Protein AF-A0A832EJ41-F1 (afdb_monomer)

Sequence (231 aa):
MSILDQIVAEKRREAERLRGQAAKIKEFCADRQDCRDFAAALRQAPGVALIAEVKKASPSAGVIRPDFAPVSIAKEYRAAGAAALSVLTDEKFFQGRIEYLQQIRAVVKLPVLRKDFVVDELQVYESVARGADAVLLIAAILDDAQLRDYLALATQLRVAALVEVHDEIELTRAVQVGAEIIGINNRNLRTFEVDLGTTERLAARLSADKLIVAESGLQTRADVERVRRAG

Mean predicted aligned error: 2.71 Å

Nearest PDB structures (foldseek):
  3tsm-assembly1_B  TM=9.106E-01  e=6.201E-25  Brucella abortus 2308
  3t55-assembly1_A  TM=9.686E-01  e=5.415E-21  Mycobacterium tuberculosis
  1jcm-assembly1_P  TM=9.409E-01  e=8.197E-22  Escherichia coli
  6bma-assembly1_B  TM=8.289E-01  e=3.670E-23  Campylobacter jejuni subsp. jejuni NCTC 11168 = ATCC 700819
  7ety-assembly1_B  TM=9.434E-01  e=2.638E-20  Corynebacterium glutamicum ATCC 13032

Solvent-accessible surface area (backbone atoms only — not comparable to full-atom values): 12587 Å² total; per-residue (Å²): 132,55,70,58,55,55,50,54,56,49,40,54,55,53,52,59,65,43,58,88,43,43,68,62,33,48,49,47,29,70,71,58,82,81,65,37,66,39,65,56,36,40,73,69,30,86,75,81,51,40,68,44,70,52,66,34,30,32,86,89,68,43,73,74,38,88,89,70,54,64,55,60,53,50,52,51,41,50,75,74,62,40,34,28,36,31,31,37,34,41,46,90,62,26,63,25,38,63,64,52,47,39,56,31,52,76,76,41,90,58,27,32,30,41,42,49,79,60,84,50,70,65,54,57,36,40,38,45,42,50,63,30,7,23,39,38,41,48,43,91,81,40,55,75,64,53,49,36,52,51,48,52,47,28,52,76,69,59,26,40,49,38,38,34,26,74,49,72,67,37,43,51,52,42,54,74,61,61,60,53,28,41,28,33,38,15,43,41,81,87,79,64,51,67,41,70,63,46,37,44,62,54,40,69,75,56,64,90,87,48,45,71,40,83,34,67,83,72,84,48,70,68,46,50,57,53,55,59,74,36,99

Structure (mmCIF, N/CA/C/O backbone):
data_AF-A0A832EJ41-F1
#
_entry.id   AF-A0A832EJ41-F1
#
loop_
_atom_site.group_PDB
_atom_site.id
_atom_site.type_symbol
_atom_site.label_atom_id
_atom_site.label_alt_id
_atom_site.label_comp_id
_atom_site.label_asym_id
_atom_site.label_entity_id
_atom_site.label_seq_id
_atom_site.pdbx_PDB_ins_code
_atom_site.Cartn_x
_atom_site.Cartn_y
_atom_site.Cartn_z
_atom_site.occupancy
_atom_site.B_iso_or_equiv
_atom_site.auth_seq_id
_atom_site.auth_comp_id
_atom_site.auth_asym_id
_atom_site.auth_atom_id
_atom_site.pdbx_PDB_model_num
ATOM 1 N N . MET A 1 1 ? 10.950 22.174 -0.767 1.00 69.81 1 MET A N 1
ATOM 2 C CA . MET A 1 1 ? 9.859 21.326 -0.247 1.00 69.81 1 MET A CA 1
ATOM 3 C C . MET A 1 1 ? 9.492 20.351 -1.351 1.00 69.81 1 MET A C 1
ATOM 5 O O . MET A 1 1 ? 9.119 20.798 -2.430 1.00 69.81 1 MET A O 1
ATOM 9 N N . SER A 1 2 ? 9.740 19.063 -1.137 1.00 88.44 2 SER A N 1
ATOM 10 C CA . SER A 1 2 ? 9.466 18.005 -2.115 1.00 88.44 2 SER A CA 1
ATOM 11 C C . SER A 1 2 ? 7.958 17.811 -2.318 1.00 88.44 2 SER A C 1
ATOM 13 O O . SER A 1 2 ? 7.151 18.302 -1.527 1.00 88.44 2 SER A O 1
ATOM 15 N N . ILE A 1 3 ? 7.561 17.091 -3.370 1.00 89.44 3 ILE A N 1
ATOM 16 C CA . ILE A 1 3 ? 6.158 16.685 -3.556 1.00 89.44 3 ILE A CA 1
ATOM 17 C C . ILE A 1 3 ? 5.654 15.854 -2.368 1.00 89.44 3 ILE A C 1
ATOM 19 O O . ILE A 1 3 ? 4.518 16.020 -1.938 1.00 89.44 3 ILE A O 1
ATOM 23 N N . LEU A 1 4 ? 6.520 15.006 -1.805 1.00 91.56 4 LEU A N 1
ATOM 24 C CA . LEU A 1 4 ? 6.193 14.146 -0.678 1.00 91.56 4 LEU A CA 1
ATOM 25 C C . LEU A 1 4 ? 5.891 14.982 0.567 1.00 91.56 4 LEU A C 1
ATOM 27 O O . LEU A 1 4 ? 4.892 14.735 1.234 1.00 91.56 4 LEU A O 1
ATOM 31 N N . ASP A 1 5 ? 6.675 16.036 0.816 1.00 93.69 5 ASP A N 1
ATOM 32 C CA . ASP A 1 5 ? 6.420 16.971 1.920 1.00 93.69 5 ASP A CA 1
ATOM 33 C C . ASP A 1 5 ? 5.051 17.656 1.771 1.00 93.69 5 ASP A C 1
ATOM 35 O O . ASP A 1 5 ? 4.335 17.840 2.755 1.00 93.69 5 ASP A O 1
ATOM 39 N N . GLN A 1 6 ? 4.660 18.014 0.541 1.00 95.19 6 GLN A N 1
ATOM 40 C CA . GLN A 1 6 ? 3.352 18.619 0.265 1.00 95.19 6 GLN A CA 1
ATOM 41 C C . GLN A 1 6 ? 2.204 17.630 0.486 1.00 95.19 6 GLN A C 1
ATOM 43 O O . GLN A 1 6 ? 1.171 18.013 1.040 1.00 95.19 6 GLN A O 1
ATOM 48 N N . ILE A 1 7 ? 2.389 16.370 0.080 1.00 95.56 7 ILE A N 1
ATOM 49 C CA . ILE A 1 7 ? 1.425 15.292 0.317 1.00 95.56 7 ILE A CA 1
ATOM 50 C C . ILE A 1 7 ? 1.251 15.081 1.821 1.00 95.56 7 ILE A C 1
ATOM 52 O O . ILE A 1 7 ? 0.138 15.190 2.324 1.00 95.56 7 ILE A O 1
ATOM 56 N N . VAL A 1 8 ? 2.343 14.873 2.561 1.00 97.12 8 VAL A N 1
ATOM 57 C CA . VAL A 1 8 ? 2.317 14.659 4.018 1.00 97.12 8 VAL A CA 1
ATOM 58 C C . VAL A 1 8 ? 1.673 15.843 4.744 1.00 97.12 8 VAL A C 1
ATOM 60 O O . VAL A 1 8 ? 0.864 15.647 5.652 1.00 97.12 8 VAL A O 1
ATOM 63 N N . ALA A 1 9 ? 1.978 17.077 4.334 1.00 97.75 9 ALA A N 1
ATOM 64 C CA . ALA A 1 9 ? 1.373 18.269 4.919 1.00 97.75 9 ALA A CA 1
ATOM 65 C C . ALA A 1 9 ? -0.147 18.331 4.696 1.00 97.75 9 ALA A C 1
ATOM 67 O O . ALA A 1 9 ? -0.874 18.704 5.619 1.00 97.75 9 ALA A O 1
ATOM 68 N N . GLU A 1 10 ? -0.644 17.960 3.511 1.00 97.88 10 GLU A N 1
ATOM 69 C CA . GLU A 1 10 ? -2.091 17.861 3.281 1.00 97.88 10 GLU A CA 1
ATOM 70 C C . GLU A 1 10 ? -2.704 16.728 4.109 1.00 97.88 10 GLU A C 1
ATOM 72 O O . GLU A 1 10 ? -3.714 16.942 4.773 1.00 97.88 10 GLU A O 1
ATOM 77 N N . LYS A 1 11 ? -2.061 15.558 4.163 1.00 97.81 11 LYS A N 1
ATOM 78 C CA . LYS A 1 11 ? -2.576 14.396 4.903 1.00 97.81 11 LYS A CA 1
ATOM 79 C C . LYS A 1 11 ? -2.717 14.655 6.388 1.00 97.81 11 LYS A C 1
ATOM 81 O O . LYS A 1 11 ? -3.702 14.239 6.982 1.00 97.81 11 LYS A O 1
ATOM 86 N N . ARG A 1 12 ? -1.795 15.413 6.986 1.00 98.06 12 ARG A N 1
ATOM 87 C CA . ARG A 1 12 ? -1.931 15.860 8.381 1.00 98.06 12 ARG A CA 1
ATOM 88 C C . ARG A 1 12 ? -3.168 16.739 8.582 1.00 98.06 12 ARG A C 1
ATOM 90 O O . ARG A 1 12 ? -3.860 16.590 9.583 1.00 98.06 12 ARG A O 1
ATOM 97 N N . ARG A 1 13 ? -3.487 17.622 7.627 1.00 97.88 13 ARG A N 1
ATOM 98 C CA . ARG A 1 13 ? -4.712 18.444 7.679 1.00 97.88 13 ARG A CA 1
ATOM 99 C C . ARG A 1 13 ? -5.965 17.593 7.505 1.00 97.88 13 ARG A C 1
ATOM 101 O O . ARG A 1 13 ? -6.952 17.838 8.187 1.00 97.88 13 ARG A O 1
ATOM 108 N N . GLU A 1 14 ? -5.941 16.621 6.599 1.00 96.81 14 GLU A N 1
ATOM 109 C CA . GLU A 1 14 ? -7.045 15.678 6.400 1.00 96.81 14 GLU A CA 1
ATOM 110 C C . GLU A 1 14 ? -7.278 14.814 7.645 1.00 96.81 14 GLU A C 1
ATOM 112 O O . GLU A 1 14 ? -8.410 14.727 8.113 1.00 96.81 14 GLU A O 1
ATOM 117 N N . ALA A 1 15 ? -6.216 14.259 8.234 1.00 96.62 15 ALA A N 1
ATOM 118 C CA . ALA A 1 15 ? -6.280 13.473 9.463 1.00 96.62 15 ALA A CA 1
ATOM 119 C C . ALA A 1 15 ? -6.856 14.280 10.637 1.00 96.62 15 ALA A C 1
ATOM 121 O O . ALA A 1 15 ? -7.680 13.768 11.392 1.00 96.62 15 ALA A O 1
ATOM 122 N N . GLU A 1 16 ? -6.508 15.564 10.751 1.00 97.25 16 GLU A N 1
ATOM 123 C CA . GLU A 1 16 ? -7.082 16.434 11.781 1.00 97.25 16 GLU A CA 1
ATOM 124 C C . GLU A 1 16 ? -8.601 16.614 11.608 1.00 97.25 16 GLU A C 1
ATOM 126 O O . GLU A 1 16 ? -9.353 16.591 12.582 1.00 97.25 16 GLU A O 1
ATOM 131 N N . ARG A 1 17 ? -9.102 16.681 10.366 1.00 95.56 17 ARG A N 1
ATOM 132 C CA . ARG A 1 17 ? -10.554 16.731 10.096 1.00 95.56 17 ARG A CA 1
ATOM 133 C C . ARG A 1 17 ? -11.273 15.436 10.501 1.00 95.56 17 ARG A C 1
ATOM 135 O O . ARG A 1 17 ? -12.473 15.478 10.777 1.00 95.56 17 ARG A O 1
ATOM 142 N N . LEU A 1 18 ? -10.569 14.301 10.574 1.00 95.19 18 LEU A N 1
ATOM 143 C CA . LEU A 1 18 ? -11.142 13.028 11.031 1.00 95.19 18 LEU A CA 1
ATOM 144 C C . LEU A 1 18 ? -11.376 12.991 12.546 1.00 95.19 18 LEU A C 1
ATOM 146 O O . LEU A 1 18 ? -12.207 12.204 13.001 1.00 95.19 18 LEU A O 1
ATOM 150 N N . ARG A 1 19 ? -10.709 13.845 13.339 1.00 95.56 19 ARG A N 1
ATOM 151 C CA . ARG A 1 19 ? -10.809 13.842 14.813 1.00 95.56 19 ARG A CA 1
ATOM 152 C C . ARG A 1 19 ? -12.248 13.981 15.305 1.00 95.56 19 ARG A C 1
ATOM 154 O O . ARG A 1 19 ? -12.660 13.239 16.192 1.00 95.56 19 ARG A O 1
ATOM 161 N N . GLY A 1 20 ? -13.042 14.846 14.668 1.00 95.38 20 GLY A N 1
ATOM 162 C CA . GLY A 1 20 ? -14.462 15.032 14.998 1.00 95.38 20 GLY A CA 1
ATOM 163 C C . GLY A 1 20 ? -15.343 13.801 14.739 1.00 95.38 20 GLY A C 1
ATOM 164 O O . GLY A 1 20 ? -16.454 13.721 15.251 1.00 95.38 20 GLY A O 1
ATOM 165 N N . GLN A 1 21 ? -14.852 12.829 13.968 1.00 95.50 21 GLN A N 1
ATOM 166 C CA . GLN A 1 21 ? -15.544 11.582 13.632 1.00 95.50 21 GLN A CA 1
ATOM 167 C C . GLN A 1 21 ? -14.841 10.346 14.213 1.00 95.50 21 GLN A C 1
ATOM 169 O O . GLN A 1 21 ? -15.245 9.223 13.916 1.00 95.50 21 GLN A O 1
ATOM 174 N N . ALA A 1 22 ? -13.816 10.527 15.053 1.00 97.06 22 ALA A N 1
ATOM 175 C CA . ALA A 1 22 ? -12.954 9.448 15.530 1.00 97.06 22 ALA A CA 1
ATOM 176 C C . ALA A 1 22 ? -13.735 8.307 16.200 1.00 97.06 22 ALA A C 1
ATOM 178 O O . ALA A 1 22 ? -13.508 7.146 15.873 1.00 97.06 22 ALA A O 1
ATOM 179 N N . ALA A 1 23 ? -14.684 8.630 17.086 1.00 97.56 23 ALA A N 1
ATOM 180 C CA . ALA A 1 23 ? -15.517 7.631 17.758 1.00 97.56 23 ALA A CA 1
ATOM 181 C C . ALA A 1 23 ? -16.304 6.773 16.754 1.00 97.56 23 ALA A C 1
ATOM 183 O O . ALA A 1 23 ? -16.220 5.551 16.792 1.00 97.56 23 ALA A O 1
ATOM 184 N N . LYS A 1 24 ? -16.975 7.419 15.794 1.00 97.50 24 LYS A N 1
ATOM 185 C CA . LYS A 1 24 ? -17.761 6.751 14.749 1.00 97.50 24 LYS A CA 1
ATOM 186 C C . LYS A 1 24 ? -16.891 5.893 13.823 1.00 97.50 24 LYS A C 1
ATOM 188 O O . LYS A 1 24 ? -17.287 4.806 13.421 1.00 97.50 24 LYS A O 1
ATOM 193 N N . ILE A 1 25 ? -15.694 6.374 13.482 1.00 97.56 25 ILE A N 1
ATOM 194 C CA . ILE A 1 25 ? -14.727 5.617 12.677 1.00 97.56 25 ILE A CA 1
ATOM 195 C C . ILE A 1 25 ? -14.278 4.356 13.426 1.00 97.56 25 ILE A C 1
ATOM 197 O O . ILE A 1 25 ? -14.253 3.277 12.838 1.00 97.56 25 ILE A O 1
ATOM 201 N N . LYS A 1 26 ? -13.941 4.480 14.717 1.00 97.88 26 LYS A N 1
ATOM 202 C CA . LYS A 1 26 ? -13.520 3.346 15.552 1.00 97.88 26 LYS A CA 1
ATOM 203 C C . LYS A 1 26 ? -14.662 2.343 15.766 1.00 97.88 26 LYS A C 1
ATOM 205 O O . LYS A 1 26 ? -14.405 1.147 15.704 1.00 97.88 26 LYS A O 1
ATOM 210 N N . GLU A 1 27 ? -15.899 2.813 15.923 1.00 97.31 27 GLU A N 1
ATOM 211 C CA . GLU A 1 27 ? -17.108 1.977 15.996 1.00 97.31 27 GLU A CA 1
ATOM 212 C C . GLU A 1 27 ? -17.302 1.150 14.715 1.00 97.31 27 GLU A C 1
ATOM 214 O O . GLU A 1 27 ? -17.273 -0.076 14.768 1.00 97.31 27 GLU A O 1
ATOM 219 N N . PHE A 1 28 ? -17.358 1.789 13.540 1.00 95.56 28 PHE A N 1
ATOM 220 C CA . PHE A 1 28 ? -17.493 1.059 12.271 1.00 95.56 28 PHE A CA 1
ATOM 221 C C . PHE A 1 28 ? -16.326 0.114 11.979 1.00 95.56 28 PHE A C 1
ATOM 223 O O . PHE A 1 28 ? -16.498 -0.906 11.314 1.00 95.56 28 PHE A O 1
ATOM 230 N N . CYS A 1 29 ? -15.125 0.467 12.435 1.00 96.31 29 CYS A N 1
ATOM 231 C CA . CYS A 1 29 ? -13.967 -0.408 12.345 1.00 96.31 29 CYS A CA 1
ATOM 232 C C . CYS A 1 29 ? -14.165 -1.672 13.197 1.00 96.31 29 CYS A C 1
ATOM 234 O O . CYS A 1 29 ? -13.954 -2.778 12.701 1.00 96.31 29 CYS A O 1
ATOM 236 N N . ALA A 1 30 ? -14.616 -1.516 14.445 1.00 95.38 30 ALA A N 1
ATOM 237 C CA . ALA A 1 30 ? -14.872 -2.624 15.362 1.00 95.38 30 ALA A CA 1
ATOM 238 C C . ALA A 1 30 ? -15.996 -3.554 14.870 1.00 95.38 30 ALA A C 1
ATOM 240 O O . ALA A 1 30 ? -15.884 -4.772 15.003 1.00 95.38 30 ALA A O 1
ATOM 241 N N . ASP A 1 31 ? -17.030 -2.997 14.237 1.00 94.88 31 ASP A N 1
ATOM 242 C CA . ASP A 1 31 ? -18.158 -3.761 13.686 1.00 94.88 31 ASP A CA 1
ATOM 243 C C . ASP A 1 31 ? -17.788 -4.600 12.456 1.00 94.88 31 ASP A C 1
ATOM 245 O O . ASP A 1 31 ? -18.546 -5.477 12.025 1.00 94.88 31 ASP A O 1
ATOM 249 N N . ARG A 1 32 ? -16.621 -4.357 11.852 1.00 93.81 32 ARG A N 1
ATOM 250 C CA . ARG A 1 32 ? -16.238 -5.049 10.628 1.00 93.81 32 ARG A CA 1
ATOM 251 C C . ARG A 1 32 ? -15.808 -6.490 10.898 1.00 93.81 32 ARG A C 1
ATOM 253 O O . ARG A 1 32 ? -14.797 -6.764 11.541 1.00 93.81 32 ARG A O 1
ATOM 260 N N . GLN A 1 33 ? -16.519 -7.439 10.291 1.00 92.00 33 GLN A N 1
ATOM 261 C CA . GLN A 1 33 ? -16.249 -8.877 10.443 1.00 92.00 33 GLN A CA 1
ATOM 262 C C . GLN A 1 33 ? -15.749 -9.573 9.172 1.00 92.00 33 GLN A C 1
ATOM 264 O O . GLN A 1 33 ? -15.336 -10.726 9.227 1.00 92.00 33 GLN A O 1
ATOM 269 N N . ASP A 1 34 ? -15.738 -8.879 8.039 1.00 94.31 34 ASP A N 1
ATOM 270 C CA . ASP A 1 34 ? -15.565 -9.463 6.708 1.00 94.31 34 ASP A CA 1
ATOM 271 C C . ASP A 1 34 ? -14.222 -9.094 6.043 1.00 94.31 34 ASP A C 1
ATOM 273 O O . ASP A 1 34 ? -14.138 -8.940 4.818 1.00 94.31 34 ASP A O 1
ATOM 277 N N . CYS A 1 35 ? -13.169 -8.917 6.849 1.00 95.81 35 CYS A N 1
ATOM 278 C CA . CYS A 1 35 ? -11.800 -8.738 6.361 1.00 95.81 35 CYS A CA 1
ATOM 279 C C . CYS A 1 35 ? -11.359 -9.967 5.557 1.00 95.81 35 CYS A C 1
ATOM 281 O O . CYS A 1 35 ? -11.523 -11.107 5.994 1.00 95.81 35 CYS A O 1
ATOM 283 N N . ARG A 1 36 ? -10.815 -9.729 4.365 1.00 97.81 36 ARG A N 1
ATOM 284 C CA . ARG A 1 36 ? -10.266 -10.763 3.485 1.00 97.81 36 ARG A CA 1
ATOM 285 C C . ARG A 1 36 ? -8.770 -10.864 3.734 1.00 97.81 36 ARG A C 1
ATOM 287 O O . ARG A 1 36 ? -8.109 -9.853 3.946 1.00 97.81 36 ARG A O 1
ATOM 294 N N . ASP A 1 37 ? -8.227 -12.070 3.676 1.00 98.19 37 ASP A N 1
ATOM 295 C CA . ASP A 1 37 ? -6.806 -12.275 3.937 1.00 98.19 37 ASP A CA 1
ATOM 296 C C . ASP A 1 37 ? -5.959 -11.842 2.727 1.00 98.19 37 ASP A C 1
ATOM 298 O O . ASP A 1 37 ? -5.788 -12.580 1.752 1.00 98.19 37 ASP A O 1
ATOM 302 N N . PHE A 1 38 ? -5.465 -10.601 2.776 1.00 98.69 38 PHE A N 1
ATOM 303 C CA . PHE A 1 38 ? -4.627 -10.017 1.730 1.00 98.69 38 PHE A CA 1
ATOM 304 C C . PHE A 1 38 ? -3.296 -10.766 1.582 1.00 98.69 38 PHE A C 1
ATOM 306 O O . PHE A 1 38 ? -2.878 -11.049 0.461 1.00 98.69 38 PHE A O 1
ATOM 313 N N . ALA A 1 39 ? -2.649 -11.137 2.691 1.00 98.12 39 ALA A N 1
ATOM 314 C CA . ALA A 1 39 ? -1.362 -11.828 2.661 1.00 98.12 39 ALA A CA 1
ATOM 315 C C . ALA A 1 39 ? -1.500 -13.247 2.090 1.00 98.12 39 ALA A C 1
ATOM 317 O O . ALA A 1 39 ? -0.692 -13.662 1.256 1.00 98.12 39 ALA A O 1
ATOM 318 N N . ALA A 1 40 ? -2.540 -13.984 2.494 1.00 98.06 40 ALA A N 1
ATOM 319 C CA . ALA A 1 40 ? -2.813 -15.314 1.962 1.00 98.06 40 ALA A CA 1
ATOM 320 C C . ALA A 1 40 ? -3.140 -15.274 0.468 1.00 98.06 40 ALA A C 1
ATOM 322 O O . ALA A 1 40 ? -2.607 -16.095 -0.273 1.00 98.06 40 ALA A O 1
ATOM 323 N N . ALA A 1 41 ? -3.940 -14.307 0.003 1.00 98.25 41 ALA A N 1
ATOM 324 C CA . ALA A 1 41 ? -4.258 -14.177 -1.420 1.00 98.25 41 ALA A CA 1
ATOM 325 C C . ALA A 1 41 ? -3.005 -13.996 -2.290 1.00 98.25 41 ALA A C 1
ATOM 327 O O . ALA A 1 41 ? -2.931 -14.546 -3.387 1.00 98.25 41 ALA A O 1
ATOM 328 N N . LEU A 1 42 ? -2.005 -13.265 -1.790 1.00 98.25 42 LEU A N 1
ATOM 329 C CA . LEU A 1 42 ? -0.725 -13.102 -2.474 1.00 98.25 42 LEU A CA 1
ATOM 330 C C . LEU A 1 42 ? 0.136 -14.370 -2.404 1.00 98.25 42 LEU A C 1
ATOM 332 O O . LEU A 1 42 ? 0.638 -14.814 -3.431 1.00 98.25 42 LEU A O 1
ATOM 336 N N . ARG A 1 43 ? 0.272 -14.992 -1.225 1.00 96.19 43 ARG A N 1
ATOM 337 C CA . ARG A 1 43 ? 1.072 -16.223 -1.053 1.00 96.19 43 ARG A CA 1
ATOM 338 C C . ARG A 1 43 ? 0.518 -17.417 -1.837 1.00 96.19 43 ARG A C 1
ATOM 340 O O . ARG A 1 43 ? 1.281 -18.282 -2.248 1.00 96.19 43 ARG A O 1
ATOM 347 N N . GLN A 1 44 ? -0.800 -17.486 -2.008 1.00 96.25 44 GLN A N 1
ATOM 348 C CA . GLN A 1 44 ? -1.487 -18.593 -2.680 1.00 96.25 44 GLN A CA 1
ATOM 349 C C . GLN A 1 44 ? -1.640 -18.381 -4.191 1.00 96.25 44 GLN A C 1
ATOM 351 O O . GLN A 1 44 ? -2.104 -19.288 -4.886 1.00 96.25 44 GLN A O 1
ATOM 356 N N . ALA A 1 45 ? -1.288 -17.203 -4.715 1.00 95.06 45 ALA A N 1
ATOM 357 C CA . ALA A 1 45 ? -1.387 -16.939 -6.142 1.00 95.06 45 ALA A CA 1
ATOM 358 C C . ALA A 1 45 ? -0.455 -17.880 -6.933 1.00 95.06 45 ALA A C 1
ATOM 360 O O . ALA A 1 45 ? 0.687 -18.112 -6.530 1.00 95.06 45 ALA A O 1
ATOM 361 N N . PRO A 1 46 ? -0.901 -18.423 -8.078 1.00 89.12 46 PRO A N 1
ATOM 362 C CA . PRO A 1 46 ? -0.035 -19.236 -8.917 1.00 89.12 46 PRO A CA 1
ATOM 363 C C . PRO A 1 46 ? 1.029 -18.350 -9.581 1.00 89.12 46 PRO A C 1
ATOM 365 O O . PRO A 1 46 ? 0.723 -17.526 -10.441 1.00 89.12 46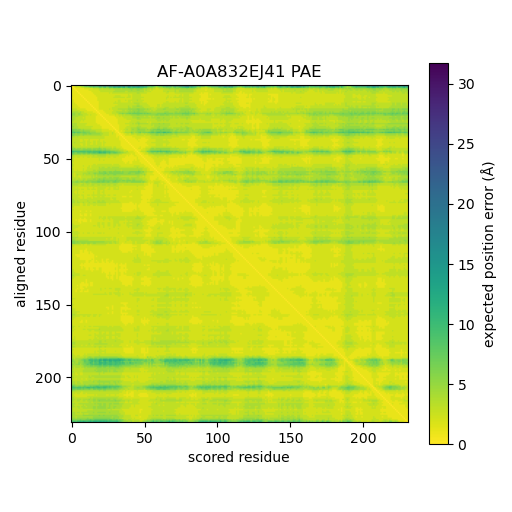 PRO A O 1
ATOM 368 N N . GLY A 1 47 ? 2.294 -18.541 -9.207 1.00 91.50 47 GLY A N 1
ATOM 369 C CA . GLY A 1 47 ? 3.403 -17.748 -9.740 1.00 91.50 47 GLY A CA 1
ATOM 370 C C . GLY A 1 47 ? 3.483 -16.358 -9.105 1.00 91.50 47 GLY A C 1
ATOM 371 O O . GLY A 1 47 ? 3.437 -16.232 -7.887 1.00 91.50 47 GLY A O 1
ATOM 372 N N . VAL A 1 48 ? 3.653 -15.312 -9.920 1.00 94.81 48 VAL A N 1
ATOM 373 C CA . VAL A 1 48 ? 3.754 -13.931 -9.416 1.00 94.81 48 VAL A CA 1
ATOM 374 C C . VAL A 1 48 ? 2.362 -13.389 -9.103 1.00 94.81 48 VAL A C 1
ATOM 376 O O . VAL A 1 48 ? 1.526 -13.254 -9.998 1.00 94.81 48 VAL A O 1
ATOM 379 N N . ALA A 1 49 ? 2.127 -13.030 -7.843 1.00 97.88 49 ALA A N 1
ATOM 380 C CA . ALA A 1 49 ? 0.889 -12.397 -7.412 1.00 97.88 49 ALA A CA 1
ATOM 381 C C . ALA A 1 49 ? 0.799 -10.948 -7.920 1.00 97.88 49 ALA A C 1
ATOM 383 O O . ALA A 1 49 ? 1.605 -10.096 -7.547 1.00 97.88 49 ALA A O 1
ATOM 384 N N . LEU A 1 50 ? -0.208 -10.643 -8.742 1.00 98.12 50 LEU A N 1
ATOM 385 C CA . LEU A 1 50 ? -0.448 -9.280 -9.217 1.00 98.12 50 LEU A CA 1
ATOM 386 C C . LEU A 1 50 ? -1.398 -8.525 -8.277 1.00 98.12 50 LEU A C 1
ATOM 388 O O . LEU A 1 50 ? -2.573 -8.884 -8.160 1.00 98.12 50 LEU A O 1
ATOM 392 N N . ILE A 1 51 ? -0.912 -7.432 -7.682 1.00 98.75 51 ILE A N 1
ATOM 393 C CA . ILE A 1 51 ? -1.752 -6.396 -7.064 1.00 98.75 51 ILE A CA 1
ATOM 394 C C . ILE A 1 51 ? -2.079 -5.365 -8.148 1.00 98.75 51 ILE A C 1
ATOM 396 O O . ILE A 1 51 ? -1.234 -4.553 -8.523 1.00 98.75 51 ILE A O 1
ATOM 400 N N . ALA A 1 52 ? -3.297 -5.398 -8.684 1.00 98.56 52 ALA A N 1
ATOM 401 C CA . ALA A 1 52 ? -3.683 -4.502 -9.770 1.00 98.56 52 ALA A CA 1
ATOM 402 C C . ALA A 1 52 ? -4.197 -3.160 -9.226 1.00 98.56 52 ALA A C 1
ATOM 404 O O . ALA A 1 52 ? -5.132 -3.112 -8.423 1.00 98.56 52 ALA A O 1
ATOM 405 N N . GLU A 1 53 ? -3.585 -2.058 -9.660 1.00 98.69 53 GLU A N 1
ATOM 406 C CA . GLU A 1 53 ? -3.857 -0.730 -9.111 1.00 98.69 53 GLU A CA 1
ATOM 407 C C . GLU A 1 53 ? -4.895 0.058 -9.924 1.00 98.69 53 GLU A C 1
ATOM 409 O O . GLU A 1 53 ? -4.768 0.267 -11.136 1.00 98.69 53 GLU A O 1
ATOM 414 N N . VAL A 1 54 ? -5.928 0.537 -9.233 1.00 98.56 54 VAL A N 1
ATOM 415 C CA . VAL A 1 54 ? -6.976 1.415 -9.756 1.00 98.56 54 VAL A CA 1
ATOM 416 C C . VAL 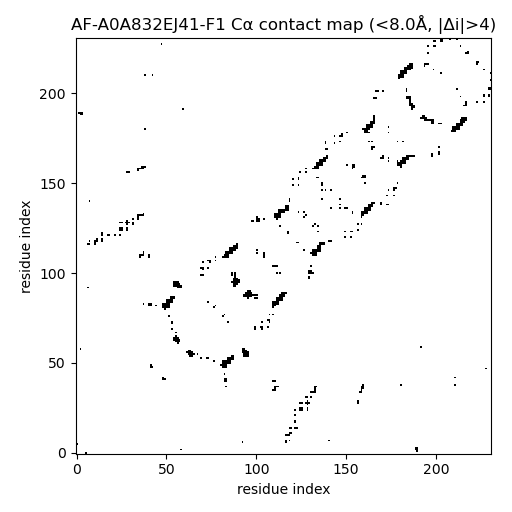A 1 54 ? -6.578 2.864 -9.468 1.00 98.56 54 VAL A C 1
ATOM 418 O O . VAL A 1 54 ? -6.774 3.373 -8.364 1.00 98.56 54 VAL A O 1
ATOM 421 N N . LYS A 1 55 ? -5.996 3.527 -10.475 1.00 97.94 55 LYS A N 1
ATOM 422 C CA . LYS A 1 55 ? -5.404 4.871 -10.367 1.00 97.94 55 LYS A CA 1
ATOM 423 C C . LYS A 1 55 ? -5.858 5.790 -11.501 1.00 97.94 55 LYS A C 1
ATOM 425 O O . LYS A 1 55 ? -5.728 5.433 -12.671 1.00 97.94 55 LYS A O 1
ATOM 430 N N . LYS A 1 56 ? -6.363 6.981 -11.160 1.00 97.75 56 LYS A N 1
ATOM 431 C CA . LYS A 1 56 ? -6.810 7.988 -12.141 1.00 97.75 56 LYS A CA 1
ATOM 432 C C . LYS A 1 56 ? -5.667 8.880 -12.614 1.00 97.75 56 LYS A C 1
ATOM 434 O O . LYS A 1 56 ? -5.517 9.102 -13.816 1.00 97.75 56 LYS A O 1
ATOM 439 N N . ALA A 1 57 ? -4.885 9.397 -11.673 1.00 96.94 57 ALA A N 1
ATOM 440 C CA . ALA A 1 57 ? -3.804 10.336 -11.928 1.00 96.94 57 ALA A CA 1
ATOM 441 C C . ALA A 1 57 ? -2.603 10.069 -11.011 1.00 96.94 57 ALA A C 1
ATOM 443 O O . ALA A 1 57 ? -2.678 9.278 -10.072 1.00 96.94 57 ALA A O 1
ATOM 444 N N . SER A 1 58 ? -1.478 10.722 -11.290 1.00 94.00 58 SER A N 1
ATOM 445 C CA . SER A 1 58 ? -0.345 10.805 -10.364 1.00 94.00 58 SER A CA 1
ATOM 446 C C . SER A 1 58 ? 0.428 12.112 -10.569 1.00 94.00 58 SER A C 1
ATOM 448 O O . SER A 1 58 ? 0.400 12.641 -11.682 1.00 94.00 58 SER A O 1
ATOM 450 N N . PRO A 1 59 ? 1.203 12.590 -9.577 1.00 90.06 59 PRO A N 1
ATOM 451 C CA . PRO A 1 59 ? 2.018 13.801 -9.727 1.00 90.06 59 PRO A CA 1
ATOM 452 C C . PRO A 1 59 ? 2.996 13.765 -10.909 1.00 90.06 59 PRO A C 1
ATOM 454 O O . PRO A 1 59 ? 3.256 14.785 -11.530 1.00 90.06 59 PRO A O 1
ATOM 457 N N . SER A 1 60 ? 3.519 12.578 -11.226 1.00 88.06 60 SER A N 1
ATOM 458 C CA . SER A 1 60 ? 4.518 12.383 -12.290 1.00 88.06 60 SER A CA 1
ATOM 459 C C . SER A 1 60 ? 3.921 12.263 -13.696 1.00 88.06 60 SER A C 1
ATOM 461 O O . SER A 1 60 ? 4.529 12.722 -14.654 1.00 88.06 60 SER A O 1
ATOM 463 N N . ALA A 1 61 ? 2.746 11.639 -13.831 1.00 89.69 61 ALA A N 1
ATOM 464 C CA . ALA A 1 61 ? 2.139 11.331 -15.130 1.00 89.69 61 ALA A CA 1
ATOM 465 C C . ALA A 1 61 ? 0.897 12.181 -15.454 1.00 89.69 61 ALA A C 1
ATOM 467 O O . ALA A 1 61 ? 0.302 12.011 -16.514 1.00 89.69 61 ALA A O 1
ATOM 468 N N . GLY A 1 62 ? 0.462 13.059 -14.544 1.00 94.19 62 GLY A N 1
ATOM 469 C CA . GLY A 1 62 ? -0.814 13.758 -14.678 1.00 94.19 62 GLY A CA 1
ATOM 470 C C . GLY A 1 62 ? -1.990 12.778 -14.686 1.00 94.19 62 GLY A C 1
ATOM 471 O O . GLY A 1 62 ? -1.975 11.772 -13.971 1.00 94.19 62 GLY A O 1
ATOM 472 N N . VAL A 1 63 ? -3.020 13.070 -15.485 1.00 97.00 63 VAL A N 1
ATOM 473 C CA . VAL A 1 63 ? -4.168 12.171 -15.678 1.00 97.00 63 VAL A CA 1
ATOM 474 C C . VAL A 1 63 ? -3.748 10.993 -16.556 1.00 97.00 63 VAL A C 1
ATOM 476 O O . VAL A 1 63 ? -3.447 11.163 -17.731 1.00 97.00 63 VAL A O 1
ATOM 479 N N . ILE A 1 64 ? -3.779 9.792 -15.981 1.00 95.69 64 ILE A N 1
ATOM 480 C CA . ILE A 1 64 ? -3.435 8.535 -16.660 1.00 95.69 64 ILE A CA 1
ATOM 481 C C . ILE A 1 64 ? -4.645 8.016 -17.437 1.00 95.69 64 ILE A C 1
ATOM 483 O O . ILE A 1 64 ? -4.512 7.509 -18.548 1.00 95.69 64 ILE A O 1
ATOM 487 N N . ARG A 1 65 ? -5.842 8.148 -16.851 1.00 95.62 65 ARG A N 1
ATOM 488 C CA . ARG A 1 65 ? -7.097 7.702 -17.460 1.00 95.62 65 ARG A CA 1
ATOM 489 C C . ARG A 1 65 ? -8.177 8.783 -17.329 1.00 95.62 65 ARG A C 1
ATOM 491 O O . ARG A 1 65 ? -8.741 8.946 -16.239 1.00 95.62 65 ARG A O 1
ATOM 498 N N . PRO A 1 66 ? -8.471 9.533 -18.411 1.00 94.31 66 PRO A N 1
ATOM 499 C CA . PRO A 1 66 ? -9.536 10.536 -18.419 1.00 94.31 66 PRO A CA 1
ATOM 500 C C . PRO A 1 66 ? -10.898 9.922 -18.065 1.00 94.31 66 PRO A C 1
ATOM 502 O O . PRO A 1 66 ? -11.499 10.314 -17.058 1.00 94.31 66 PRO A O 1
ATOM 505 N N . ASP A 1 67 ? -11.291 8.872 -18.796 1.00 95.19 67 ASP A N 1
ATOM 506 C CA . ASP A 1 67 ? -12.529 8.112 -18.592 1.00 95.19 67 ASP A CA 1
ATOM 507 C C . ASP A 1 67 ? -12.347 7.054 -17.501 1.00 95.19 67 ASP A C 1
ATOM 509 O O . ASP A 1 67 ? -12.018 5.883 -17.736 1.00 95.19 67 ASP A O 1
ATOM 513 N N . PHE A 1 68 ? -12.496 7.510 -16.260 1.00 97.31 68 PHE A N 1
ATOM 514 C CA . PHE A 1 68 ? -12.192 6.724 -15.074 1.00 97.31 68 PHE A CA 1
ATOM 515 C C . PHE A 1 68 ? -13.453 6.098 -14.467 1.00 97.31 68 PHE A C 1
ATOM 517 O O . PHE A 1 68 ? -14.187 6.750 -13.728 1.00 97.31 68 PHE A O 1
ATOM 524 N N . ALA A 1 69 ? -13.672 4.813 -14.760 1.00 97.75 69 ALA A N 1
ATOM 525 C CA . ALA A 1 69 ? -14.745 3.995 -14.194 1.00 97.75 69 ALA A CA 1
ATOM 526 C C . ALA A 1 69 ? -14.163 2.953 -13.211 1.00 97.75 69 ALA A C 1
ATOM 528 O O . ALA A 1 69 ? -13.920 1.810 -13.608 1.00 97.75 69 ALA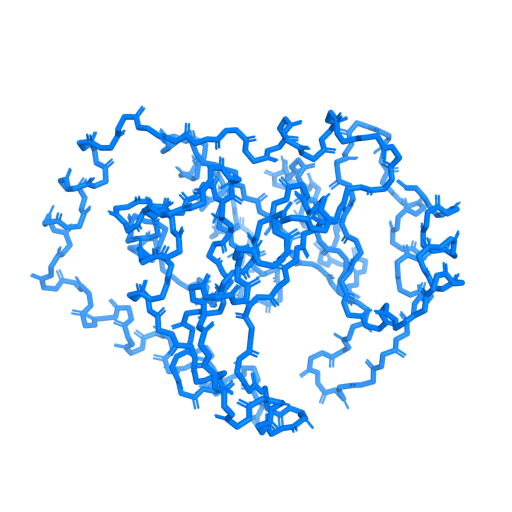 A O 1
ATOM 529 N N . PRO A 1 70 ? -13.914 3.313 -11.934 1.00 98.00 70 PRO A N 1
ATOM 530 C CA . PRO A 1 70 ? -13.125 2.498 -10.999 1.00 98.00 70 PRO A CA 1
ATOM 531 C C . PRO A 1 70 ? -13.697 1.092 -10.784 1.00 98.00 70 PRO A C 1
ATOM 533 O O . PRO A 1 70 ? -12.957 0.111 -10.753 1.00 98.00 70 PRO A O 1
ATOM 536 N N . VAL A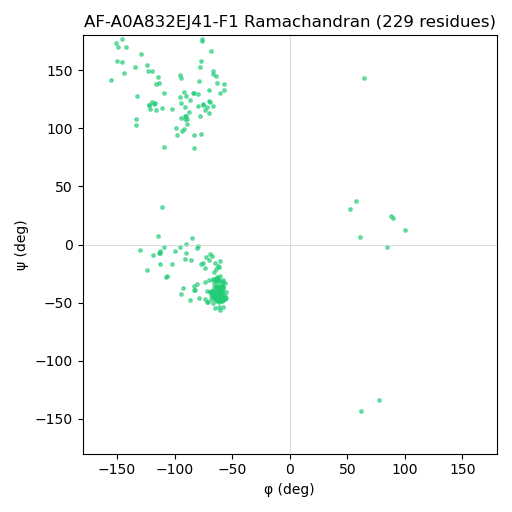 1 71 ? -15.025 0.979 -10.706 1.00 98.44 71 VAL A N 1
ATOM 537 C CA . VAL A 1 71 ? -15.724 -0.304 -10.549 1.00 98.44 71 VAL A CA 1
ATOM 538 C C . VAL A 1 71 ? -15.543 -1.213 -11.768 1.00 98.44 71 VAL A C 1
ATOM 540 O O . VAL A 1 71 ? -15.323 -2.413 -11.603 1.00 98.44 71 VAL A O 1
ATOM 543 N N . SER A 1 72 ? -15.625 -0.668 -12.984 1.00 98.44 72 SER A N 1
ATOM 544 C CA . SER A 1 72 ? -15.424 -1.446 -14.214 1.00 98.44 72 SER A CA 1
ATOM 545 C C . SER A 1 72 ? -13.979 -1.928 -14.325 1.00 98.44 72 SER A C 1
ATOM 547 O O . SER A 1 72 ? -13.754 -3.118 -14.529 1.00 98.44 72 SER A O 1
ATOM 549 N N . ILE A 1 73 ? -13.012 -1.044 -14.054 1.00 98.50 73 ILE A N 1
ATOM 550 C CA . ILE A 1 73 ? -11.577 -1.369 -14.041 1.00 98.50 73 ILE A CA 1
ATOM 551 C C . ILE A 1 73 ? -11.284 -2.504 -13.048 1.00 98.50 73 ILE A C 1
ATOM 553 O O . ILE A 1 73 ? -10.612 -3.475 -13.383 1.00 98.50 73 ILE A O 1
ATOM 557 N N . ALA A 1 74 ? -11.837 -2.438 -11.835 1.00 98.56 74 ALA A N 1
ATOM 558 C CA . ALA A 1 74 ? -11.648 -3.488 -10.837 1.00 98.56 74 ALA A CA 1
ATOM 559 C C . ALA A 1 74 ? -12.237 -4.846 -11.265 1.00 98.56 74 ALA A C 1
ATOM 561 O O . ALA A 1 74 ? -11.655 -5.896 -10.982 1.00 98.56 74 ALA A O 1
ATOM 562 N N . LYS A 1 75 ? -13.386 -4.849 -11.958 1.00 98.62 75 LYS A N 1
ATOM 563 C CA . LYS A 1 75 ? -13.979 -6.076 -12.519 1.00 98.62 75 LYS A CA 1
ATOM 564 C C . LYS A 1 75 ? -13.112 -6.665 -13.631 1.00 98.62 75 LYS A C 1
ATOM 566 O O . LYS A 1 75 ? -12.964 -7.887 -13.669 1.00 98.62 75 LYS A O 1
ATOM 571 N N . GLU A 1 76 ? -12.542 -5.819 -14.488 1.00 98.44 76 GLU A N 1
ATOM 572 C CA . GLU A 1 76 ? -11.597 -6.215 -15.539 1.00 98.44 76 GLU A CA 1
ATOM 573 C C . GLU A 1 76 ? -10.337 -6.842 -14.933 1.00 98.44 76 GLU A C 1
ATOM 575 O O . GLU A 1 76 ? -9.984 -7.961 -15.295 1.00 98.44 76 GLU A O 1
ATOM 580 N N . TYR A 1 77 ? -9.717 -6.202 -13.936 1.00 98.44 77 TYR A N 1
ATOM 581 C CA . TYR A 1 77 ? -8.547 -6.754 -13.242 1.00 98.44 77 TYR A CA 1
ATOM 582 C C . TYR A 1 77 ? -8.826 -8.098 -12.574 1.00 98.44 77 TYR A C 1
ATOM 584 O O . TYR A 1 77 ? -8.024 -9.024 -12.685 1.00 98.44 77 TYR A O 1
ATOM 592 N N . ARG A 1 78 ? -9.989 -8.245 -11.930 1.00 98.06 78 ARG A N 1
ATOM 593 C CA . ARG A 1 78 ? -10.417 -9.540 -11.389 1.00 98.06 78 ARG A CA 1
ATOM 594 C C . ARG A 1 78 ? -10.546 -10.590 -12.493 1.00 98.06 78 ARG A C 1
ATOM 596 O O . ARG A 1 78 ? -10.081 -11.708 -12.314 1.00 98.06 78 ARG A O 1
ATOM 603 N N . ALA A 1 79 ? -11.194 -10.255 -13.609 1.00 98.06 79 ALA A N 1
ATOM 604 C CA . ALA A 1 79 ? -11.363 -11.181 -14.730 1.00 98.06 79 ALA A CA 1
ATOM 605 C C . ALA A 1 79 ? -10.021 -11.575 -15.373 1.00 98.06 79 ALA A C 1
ATOM 607 O O . ALA A 1 79 ? -9.882 -12.700 -15.840 1.00 98.06 79 ALA A O 1
ATOM 608 N N . ALA A 1 80 ? -9.033 -10.678 -15.340 1.00 97.44 80 ALA A N 1
ATOM 609 C CA . ALA A 1 80 ? -7.671 -10.916 -15.809 1.00 97.44 80 ALA A CA 1
ATOM 610 C C . ALA A 1 80 ? -6.785 -11.698 -14.816 1.00 97.44 80 ALA A C 1
ATOM 612 O O . ALA A 1 80 ? -5.630 -11.971 -15.131 1.00 97.44 80 ALA A O 1
ATOM 613 N N . GLY A 1 81 ? -7.300 -12.070 -13.637 1.00 97.06 81 GLY A N 1
ATOM 614 C CA . GLY A 1 81 ? -6.585 -12.911 -12.673 1.00 97.06 81 GLY A CA 1
ATOM 615 C C . GLY A 1 81 ? -5.728 -12.162 -11.649 1.00 97.06 81 GLY A C 1
ATOM 616 O O . GLY A 1 81 ? -4.800 -12.752 -11.102 1.00 97.06 81 GLY A O 1
ATOM 617 N N . ALA A 1 82 ? -6.014 -10.885 -11.365 1.00 98.12 82 ALA A N 1
ATOM 618 C CA . ALA A 1 82 ? -5.363 -10.182 -10.256 1.00 98.12 82 ALA A CA 1
ATOM 619 C C . ALA A 1 82 ? -5.579 -10.924 -8.921 1.00 98.12 82 ALA A C 1
ATOM 621 O O . ALA A 1 82 ? -6.688 -11.375 -8.630 1.00 98.12 82 ALA A O 1
ATOM 622 N N . ALA A 1 83 ? -4.531 -11.014 -8.098 1.00 98.56 83 ALA A N 1
ATOM 623 C CA . ALA A 1 83 ? -4.586 -11.646 -6.778 1.00 98.56 83 ALA A CA 1
ATOM 624 C C . ALA A 1 83 ? -5.185 -10.704 -5.721 1.00 98.56 83 ALA A C 1
ATOM 626 O O . ALA A 1 83 ? -5.903 -11.132 -4.819 1.00 98.56 83 ALA A O 1
ATOM 627 N N . ALA A 1 84 ? -4.926 -9.405 -5.865 1.00 98.75 84 ALA A N 1
ATOM 628 C CA . ALA A 1 84 ? -5.469 -8.352 -5.020 1.00 98.75 84 ALA A CA 1
ATOM 629 C C . ALA A 1 84 ? -5.638 -7.054 -5.818 1.00 98.75 84 ALA A C 1
ATOM 631 O O . ALA A 1 84 ? -5.151 -6.924 -6.945 1.00 98.75 84 ALA A O 1
ATOM 632 N N . LEU A 1 85 ? -6.323 -6.078 -5.225 1.00 98.88 85 LEU A N 1
ATOM 633 C CA . LEU A 1 85 ? -6.459 -4.736 -5.787 1.00 98.88 85 LEU A CA 1
ATOM 634 C C . LEU A 1 85 ? -5.754 -3.707 -4.905 1.00 98.88 85 LEU A C 1
ATOM 636 O O . LEU A 1 85 ? -5.806 -3.803 -3.685 1.00 98.88 85 LEU A O 1
ATOM 640 N N . SER A 1 86 ? -5.161 -2.693 -5.526 1.00 98.81 86 SER A N 1
ATOM 641 C CA . SER A 1 86 ? -4.737 -1.447 -4.879 1.00 98.81 86 SER A CA 1
ATOM 642 C C . SER A 1 86 ? -5.667 -0.334 -5.350 1.00 98.81 86 SER A C 1
ATOM 644 O O . SER A 1 86 ? -5.921 -0.210 -6.548 1.00 98.81 86 SER A O 1
ATOM 646 N N . VAL A 1 87 ? -6.225 0.461 -4.439 1.00 98.81 87 VAL A N 1
ATOM 647 C CA . VAL A 1 87 ? -7.117 1.575 -4.794 1.00 98.81 87 VAL A CA 1
ATOM 648 C C . VAL A 1 87 ? -6.544 2.864 -4.236 1.00 98.81 87 VAL A C 1
ATOM 650 O O . VAL A 1 87 ? -6.398 2.997 -3.021 1.00 98.81 87 VAL A O 1
ATOM 653 N N . LEU A 1 88 ? -6.244 3.816 -5.125 1.00 98.31 88 LEU A N 1
ATOM 654 C CA . LEU A 1 88 ? -5.808 5.150 -4.718 1.00 98.31 88 LEU A CA 1
ATOM 655 C C . LEU A 1 88 ? -6.978 5.905 -4.093 1.00 98.31 88 LEU A C 1
ATOM 657 O O . LEU A 1 88 ? -8.015 6.097 -4.737 1.00 98.31 88 LEU A O 1
ATOM 661 N N . THR A 1 89 ? -6.789 6.369 -2.861 1.00 98.56 89 THR A N 1
ATOM 662 C CA . THR A 1 89 ? -7.803 7.151 -2.136 1.00 98.56 89 THR A CA 1
ATOM 663 C C . THR A 1 89 ? -7.392 8.593 -1.876 1.00 98.56 89 THR A C 1
ATOM 665 O O . THR A 1 89 ? -8.238 9.384 -1.477 1.00 98.56 89 THR A O 1
ATOM 668 N N . ASP A 1 90 ? -6.144 8.962 -2.178 1.00 98.12 90 ASP A N 1
ATOM 669 C CA . ASP A 1 90 ? -5.713 10.357 -2.151 1.00 98.12 90 ASP A CA 1
ATOM 670 C C . ASP A 1 90 ? -6.414 11.183 -3.243 1.00 98.12 90 ASP A C 1
ATOM 672 O O . ASP A 1 90 ? -6.256 10.927 -4.442 1.00 98.12 90 ASP A O 1
ATOM 676 N N . GLU A 1 91 ? -7.172 12.198 -2.828 1.00 96.69 91 GLU A N 1
ATOM 677 C CA . GLU A 1 91 ? -7.945 13.033 -3.748 1.00 96.69 91 GLU A CA 1
ATOM 678 C C . GLU A 1 91 ? -7.085 14.079 -4.459 1.00 96.69 91 GLU A C 1
ATOM 680 O O . GLU A 1 91 ? -7.192 14.265 -5.673 1.00 96.69 91 GLU A O 1
ATOM 685 N N . LYS A 1 92 ? -6.223 14.775 -3.714 1.00 96.81 92 LY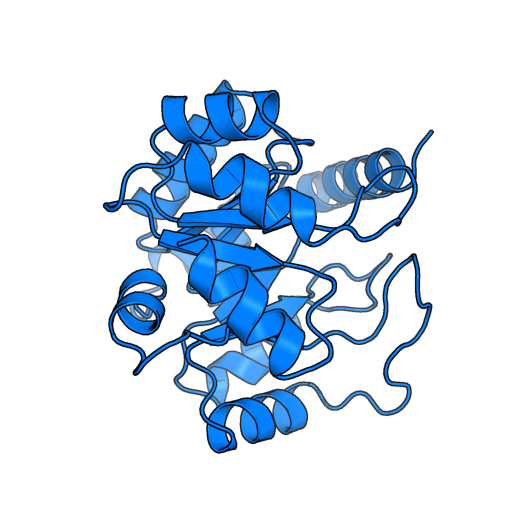S A N 1
ATOM 686 C CA . LYS A 1 92 ? -5.571 15.998 -4.195 1.00 96.81 92 LYS A CA 1
ATOM 687 C C . LYS A 1 92 ? -4.502 15.736 -5.254 1.00 96.81 92 LYS A C 1
ATOM 689 O O . LYS A 1 92 ? -4.394 16.500 -6.211 1.00 96.81 92 LYS A O 1
ATOM 694 N N . PHE A 1 93 ? -3.712 14.681 -5.094 1.00 95.62 93 PHE A N 1
ATOM 695 C CA . PHE A 1 93 ? -2.537 14.399 -5.919 1.00 95.62 93 PHE A CA 1
ATOM 696 C C . PHE A 1 93 ? -2.761 13.230 -6.883 1.00 95.62 93 PHE A C 1
ATOM 698 O O . PHE A 1 93 ? -2.159 13.200 -7.958 1.00 95.62 93 PHE A O 1
ATOM 705 N N . PHE A 1 94 ? -3.643 12.288 -6.534 1.00 96.94 94 PHE A N 1
ATOM 706 C CA . PHE A 1 94 ? -3.933 11.101 -7.352 1.00 96.94 94 PHE A CA 1
ATOM 707 C C . PHE A 1 94 ? -5.347 11.080 -7.948 1.00 96.94 94 PHE A C 1
ATOM 709 O O . PHE A 1 94 ? -5.648 10.206 -8.769 1.00 96.94 94 PHE A O 1
ATOM 716 N N . GLN A 1 95 ? -6.205 12.047 -7.589 1.00 97.81 95 GLN A N 1
ATOM 717 C CA . GLN A 1 95 ? -7.623 12.091 -7.977 1.00 97.81 95 GLN A CA 1
ATOM 718 C C . GLN A 1 95 ? -8.369 10.785 -7.645 1.00 97.81 95 GLN A C 1
ATOM 720 O O . GLN A 1 95 ? -9.299 10.376 -8.351 1.00 97.81 95 GLN A O 1
ATOM 725 N N . GLY A 1 96 ? -7.917 10.112 -6.586 1.00 97.94 96 GLY A N 1
ATOM 726 C CA . GLY A 1 96 ? -8.594 9.001 -5.939 1.00 97.94 96 GLY A CA 1
ATOM 727 C C . GLY A 1 96 ? -9.746 9.491 -5.073 1.00 97.94 96 GLY A C 1
ATOM 728 O O . GLY A 1 96 ? -9.983 10.692 -4.983 1.00 97.94 96 GLY A O 1
ATOM 729 N N . ARG A 1 97 ? -10.484 8.553 -4.476 1.00 97.56 97 ARG A N 1
ATOM 730 C CA . ARG A 1 97 ? -11.539 8.806 -3.480 1.00 97.56 97 ARG A CA 1
ATOM 731 C C . ARG A 1 97 ? -11.717 7.576 -2.607 1.00 97.56 97 ARG A C 1
ATOM 733 O O . ARG A 1 97 ? -11.692 6.456 -3.125 1.00 97.56 97 ARG A O 1
ATOM 740 N N . ILE A 1 98 ? -11.954 7.762 -1.312 1.00 97.00 98 ILE A N 1
ATOM 741 C CA . ILE A 1 98 ? -12.198 6.644 -0.387 1.00 97.00 98 ILE A CA 1
ATOM 742 C C . ILE A 1 98 ? -13.468 5.858 -0.762 1.00 97.00 98 ILE A C 1
ATOM 744 O O . ILE A 1 98 ? -13.526 4.639 -0.598 1.00 97.00 98 ILE A O 1
ATOM 748 N N . GLU A 1 99 ? -14.456 6.512 -1.377 1.00 97.81 99 GLU A N 1
ATOM 749 C CA . GLU A 1 99 ? -15.685 5.881 -1.867 1.00 97.81 99 GLU A CA 1
ATOM 750 C C . GLU A 1 99 ? -15.418 4.879 -2.995 1.00 97.81 99 GLU A C 1
ATOM 752 O O . GLU A 1 99 ? -16.151 3.897 -3.119 1.00 97.81 99 GLU A O 1
ATOM 757 N N . TYR A 1 100 ? -14.370 5.074 -3.808 1.00 98.38 100 TYR A N 1
ATOM 758 C CA . TYR A 1 100 ? -14.020 4.110 -4.856 1.00 98.38 100 TYR A CA 1
ATOM 759 C C . TYR A 1 100 ? -13.646 2.759 -4.252 1.00 98.38 100 TYR A C 1
ATOM 761 O O . TYR A 1 100 ? -14.050 1.726 -4.784 1.00 98.38 100 TYR A O 1
ATOM 769 N N . LEU A 1 101 ? -12.947 2.758 -3.113 1.00 98.06 101 LEU A N 1
ATOM 770 C CA . LEU A 1 101 ? -12.608 1.537 -2.389 1.00 98.06 101 LEU A CA 1
ATOM 771 C C . LEU A 1 101 ? -13.880 0.803 -1.945 1.00 98.06 101 LEU A C 1
ATOM 773 O O . LEU A 1 101 ? -14.022 -0.389 -2.219 1.00 98.06 101 LEU A O 1
ATOM 777 N N . GLN A 1 102 ? -14.841 1.516 -1.348 1.00 96.56 102 GLN A N 1
ATOM 778 C CA . GLN A 1 102 ? -16.119 0.940 -0.907 1.00 96.56 102 GLN A CA 1
ATOM 779 C C . GLN A 1 102 ? -16.923 0.355 -2.078 1.00 96.56 102 GLN A C 1
ATOM 781 O O . GLN A 1 102 ? -17.408 -0.776 -2.006 1.00 96.56 102 GLN A O 1
ATOM 786 N N . GLN A 1 103 ? -17.030 1.103 -3.180 1.00 98.19 103 GLN A N 1
ATOM 787 C CA . GLN A 1 103 ? -17.752 0.680 -4.382 1.00 98.19 103 GLN A CA 1
ATOM 788 C C . GLN A 1 103 ? -17.115 -0.556 -5.031 1.00 98.19 103 GLN A C 1
ATOM 790 O O . GLN A 1 103 ? -17.821 -1.496 -5.401 1.00 98.19 103 GLN A O 1
ATOM 795 N N . ILE A 1 104 ? -15.784 -0.581 -5.152 1.00 98.38 104 ILE A N 1
ATOM 796 C CA . ILE A 1 104 ? -15.034 -1.719 -5.703 1.00 98.38 104 ILE A CA 1
ATOM 797 C C . ILE A 1 104 ? -15.210 -2.951 -4.817 1.00 98.38 104 ILE A C 1
ATOM 799 O O . ILE A 1 104 ? -15.533 -4.036 -5.307 1.00 98.38 104 ILE A O 1
ATOM 803 N N . ARG A 1 105 ? -15.048 -2.791 -3.505 1.00 96.31 105 ARG A N 1
ATOM 804 C CA . ARG A 1 105 ? -15.173 -3.884 -2.540 1.00 96.31 105 ARG A CA 1
ATOM 805 C C . ARG A 1 105 ? -16.546 -4.552 -2.576 1.00 96.31 105 ARG A C 1
ATOM 807 O O . ARG A 1 105 ? -16.637 -5.772 -2.408 1.00 96.31 105 ARG A O 1
ATOM 814 N N . ALA A 1 106 ? -17.602 -3.768 -2.793 1.00 96.00 106 ALA A N 1
ATOM 815 C CA . ALA A 1 106 ? -18.971 -4.269 -2.860 1.00 96.00 106 ALA A CA 1
ATOM 816 C C . ALA A 1 106 ? -19.190 -5.249 -4.029 1.00 96.00 106 ALA A C 1
ATOM 818 O O . ALA A 1 106 ? -20.014 -6.156 -3.921 1.00 96.00 106 ALA A O 1
ATOM 819 N N . VAL A 1 107 ? -18.439 -5.109 -5.129 1.00 97.12 107 VAL A N 1
ATOM 820 C CA . VAL A 1 107 ? -18.659 -5.881 -6.367 1.00 97.12 107 VAL A CA 1
ATOM 821 C C . VAL A 1 107 ? -17.546 -6.878 -6.707 1.00 97.12 107 VAL A C 1
ATOM 823 O O . VAL A 1 107 ? -17.758 -7.778 -7.523 1.00 97.12 107 VAL A O 1
ATOM 826 N N . VAL A 1 108 ? -16.365 -6.744 -6.101 1.00 96.06 108 VAL A N 1
ATOM 827 C CA . VAL A 1 108 ? -15.210 -7.628 -6.310 1.00 96.06 108 VAL A CA 1
ATOM 828 C C . VAL A 1 108 ? -14.873 -8.342 -5.005 1.00 96.06 108 VAL A C 1
ATOM 830 O O . VAL A 1 108 ? -14.911 -7.737 -3.938 1.00 96.06 108 VAL A O 1
ATOM 833 N N . LYS A 1 109 ? -14.557 -9.642 -5.083 1.00 96.12 109 LYS A N 1
ATOM 834 C CA . LYS A 1 109 ? -14.242 -10.501 -3.924 1.00 96.12 109 LYS A CA 1
ATOM 835 C C . LYS A 1 109 ? -12.742 -10.635 -3.620 1.00 96.12 109 LYS A C 1
ATOM 837 O O . LYS A 1 109 ? -12.402 -11.268 -2.632 1.00 96.12 109 LYS A O 1
ATOM 842 N N . LEU A 1 110 ? -11.872 -10.019 -4.424 1.00 98.25 110 LEU A N 1
ATOM 843 C CA . LEU A 1 110 ? -10.436 -9.911 -4.135 1.00 98.25 110 LEU A CA 1
ATOM 844 C C . LEU A 1 110 ? -10.192 -9.020 -2.909 1.00 98.25 110 LEU A C 1
ATOM 846 O O . LEU A 1 110 ? -10.976 -8.089 -2.694 1.00 98.25 110 LEU A O 1
ATOM 850 N N . PRO A 1 111 ? -9.135 -9.261 -2.119 1.00 98.69 111 PRO A N 1
ATOM 851 C CA . PRO A 1 111 ? -8.751 -8.343 -1.059 1.00 98.69 111 PRO A CA 1
ATOM 852 C C . PRO A 1 111 ? -8.270 -7.005 -1.645 1.00 98.69 111 PRO A C 1
ATOM 854 O O . PRO A 1 111 ? -7.703 -6.958 -2.743 1.00 98.69 111 PRO A O 1
ATOM 857 N N . VAL A 1 112 ? -8.533 -5.909 -0.931 1.00 98.75 112 VAL A N 1
ATOM 858 C CA . VAL A 1 112 ? -8.271 -4.541 -1.410 1.00 98.75 112 VAL A CA 1
ATOM 859 C C . VAL A 1 112 ? -7.337 -3.784 -0.467 1.00 98.75 112 VAL A C 1
ATOM 861 O O . VAL A 1 112 ? -7.672 -3.537 0.687 1.00 98.75 112 VAL A O 1
ATOM 864 N N . LEU A 1 113 ? -6.191 -3.349 -0.979 1.00 98.88 113 LEU A N 1
ATOM 865 C CA . LEU A 1 113 ? -5.282 -2.405 -0.338 1.00 98.88 113 LEU A CA 1
ATOM 866 C C . LEU A 1 113 ? -5.803 -0.971 -0.512 1.00 98.88 113 LEU A C 1
ATOM 868 O O . LEU A 1 113 ? -6.055 -0.529 -1.639 1.00 98.88 113 LEU A O 1
ATOM 872 N N . ARG A 1 114 ? -5.895 -0.213 0.587 1.00 98.75 114 ARG A N 1
ATOM 873 C CA . ARG A 1 114 ? -5.989 1.252 0.511 1.00 98.75 114 ARG A CA 1
ATOM 874 C C . ARG A 1 114 ? -4.600 1.817 0.229 1.00 98.75 114 ARG A C 1
ATOM 876 O O . ARG A 1 114 ? -3.733 1.792 1.102 1.00 98.75 114 ARG A O 1
ATOM 883 N N . LYS A 1 115 ? -4.407 2.362 -0.971 1.00 98.69 115 LYS A N 1
ATOM 884 C CA . LYS A 1 115 ? -3.188 3.083 -1.342 1.00 98.69 115 LYS A CA 1
ATOM 885 C C . LYS A 1 115 ? -3.392 4.568 -1.051 1.00 98.69 115 LYS A C 1
ATOM 887 O O . LYS A 1 115 ? -4.045 5.293 -1.803 1.00 98.69 115 LYS A O 1
ATOM 892 N N . ASP A 1 116 ? -2.866 4.998 0.085 1.00 98.44 116 ASP A N 1
ATOM 893 C CA . ASP A 1 116 ? -2.903 6.378 0.570 1.00 98.44 116 ASP A CA 1
ATOM 894 C C . ASP A 1 116 ? -1.673 6.632 1.447 1.00 98.44 116 ASP A C 1
ATOM 896 O O . ASP A 1 116 ? -0.922 5.712 1.770 1.00 98.44 116 ASP A O 1
ATOM 900 N N . PHE A 1 117 ? -1.488 7.877 1.861 1.00 98.31 117 PHE A N 1
ATOM 901 C CA . PHE A 1 117 ? -0.385 8.295 2.716 1.00 98.31 117 PHE A CA 1
ATOM 902 C C . PHE A 1 117 ? -0.870 8.355 4.167 1.00 98.31 117 PHE A C 1
ATOM 904 O O . PHE A 1 117 ? -1.456 9.349 4.609 1.00 98.31 117 PHE A O 1
ATOM 911 N N . VAL A 1 118 ? -0.656 7.259 4.897 1.00 98.56 118 VAL A N 1
ATOM 912 C CA . VAL A 1 118 ? -0.982 7.154 6.325 1.00 98.56 118 VAL A CA 1
ATOM 913 C C . VAL A 1 118 ? 0.051 7.930 7.139 1.00 98.56 118 VAL A C 1
ATOM 915 O O . VAL A 1 118 ? 1.240 7.638 7.073 1.00 98.56 118 VAL A O 1
ATOM 918 N N . VAL A 1 119 ? -0.413 8.919 7.902 1.00 98.50 119 VAL A N 1
ATOM 919 C CA . VAL A 1 119 ? 0.384 9.756 8.819 1.00 98.50 119 VAL A CA 1
ATOM 920 C C . VAL A 1 119 ? -0.227 9.838 10.225 1.00 98.50 119 VAL A C 1
ATOM 922 O O . VAL A 1 119 ? 0.374 10.448 11.107 1.00 98.50 119 VAL A O 1
ATOM 925 N N . ASP A 1 120 ? -1.412 9.251 10.425 1.00 98.56 120 ASP A N 1
ATOM 926 C CA . ASP A 1 120 ? -2.138 9.184 11.695 1.00 98.56 120 ASP A CA 1
ATOM 927 C C . ASP A 1 120 ? -2.872 7.840 11.853 1.00 98.56 120 ASP A C 1
ATOM 929 O O . ASP A 1 120 ? -3.386 7.284 10.877 1.00 98.56 120 ASP A O 1
ATOM 933 N N . GLU A 1 121 ? -2.999 7.350 13.090 1.00 98.12 121 GLU A N 1
ATOM 934 C CA . GLU A 1 121 ? -3.700 6.095 13.396 1.00 98.12 121 GLU A CA 1
ATOM 935 C C . GLU A 1 121 ? -5.161 6.088 12.925 1.00 98.12 121 GLU A C 1
ATOM 937 O O . GLU A 1 121 ? -5.674 5.044 12.515 1.00 98.12 121 GLU A O 1
ATOM 942 N N . LEU A 1 122 ? -5.847 7.239 12.928 1.00 98.31 122 LEU A N 1
ATOM 943 C CA . LEU A 1 122 ? -7.242 7.319 12.493 1.00 98.31 122 LEU A CA 1
ATOM 944 C C . LEU A 1 122 ? -7.402 6.959 11.023 1.00 98.31 122 LEU A C 1
ATOM 946 O O . LEU A 1 122 ? -8.450 6.435 10.655 1.00 98.31 122 LEU A O 1
ATOM 950 N N . GLN A 1 123 ? -6.377 7.168 10.193 1.00 98.62 123 GLN A N 1
ATOM 951 C CA . GLN A 1 123 ? -6.413 6.722 8.803 1.00 98.62 123 GLN A CA 1
ATOM 952 C C . GLN A 1 123 ? -6.342 5.193 8.707 1.00 98.62 123 GLN A C 1
ATOM 954 O O . GLN A 1 123 ? -6.959 4.625 7.807 1.00 98.62 123 GLN A O 1
ATOM 959 N N . VAL A 1 124 ? -5.673 4.502 9.637 1.00 98.75 124 VAL A N 1
ATOM 960 C CA . VAL A 1 124 ? -5.696 3.029 9.711 1.00 98.75 124 VAL A CA 1
ATOM 961 C C . VAL A 1 124 ? -7.105 2.554 10.074 1.00 98.75 124 VAL A C 1
ATOM 963 O O . VAL A 1 124 ? -7.685 1.764 9.329 1.00 98.75 124 VAL A O 1
ATOM 966 N N . TYR A 1 125 ? -7.710 3.108 11.133 1.00 98.69 125 TYR A N 1
ATOM 967 C CA . TYR A 1 125 ? -9.099 2.793 11.499 1.00 98.69 125 TYR A CA 1
ATOM 968 C C . TYR A 1 125 ? -10.086 3.101 10.366 1.00 98.69 125 TYR A C 1
ATOM 970 O O . TYR A 1 125 ? -10.946 2.280 10.060 1.00 98.69 125 TYR A O 1
ATOM 978 N N . GLU A 1 126 ? -9.951 4.255 9.709 1.00 98.38 126 GLU A N 1
ATOM 979 C CA . GLU A 1 126 ? -10.792 4.640 8.575 1.00 98.38 126 GLU A CA 1
ATOM 980 C C . GLU A 1 126 ? -10.647 3.650 7.419 1.00 98.38 126 GLU A C 1
ATOM 982 O O . GLU A 1 126 ? -11.647 3.251 6.828 1.00 98.38 126 GLU A O 1
ATOM 987 N N . SER A 1 127 ? -9.426 3.207 7.116 1.00 98.44 127 SER A N 1
ATOM 988 C CA . SER A 1 127 ? -9.186 2.215 6.064 1.00 98.44 127 SER A CA 1
ATOM 989 C C . SER A 1 127 ? -9.984 0.943 6.322 1.00 98.44 127 SER A C 1
ATOM 991 O O . SER A 1 127 ? -10.689 0.458 5.434 1.00 98.44 127 SER A O 1
ATOM 993 N N . VAL A 1 128 ? -9.936 0.440 7.556 1.00 98.25 128 VAL A N 1
ATOM 994 C CA . VAL A 1 128 ? -10.662 -0.769 7.948 1.00 98.25 128 VAL A CA 1
ATOM 995 C C . VAL A 1 128 ? -12.169 -0.526 7.944 1.00 98.25 128 VAL A C 1
ATOM 997 O O . VAL A 1 128 ? -12.887 -1.299 7.313 1.00 98.25 128 VAL A O 1
ATOM 1000 N N . ALA A 1 129 ? -12.653 0.570 8.534 1.00 97.69 129 ALA A N 1
ATOM 1001 C CA . ALA A 1 129 ? -14.071 0.944 8.532 1.00 97.69 129 ALA A CA 1
ATOM 1002 C C . ALA A 1 129 ? -14.650 1.095 7.112 1.00 97.69 129 ALA A C 1
ATOM 1004 O O . ALA A 1 129 ? -15.826 0.832 6.870 1.00 97.69 129 ALA A O 1
ATOM 1005 N N . ARG A 1 130 ? -13.821 1.501 6.144 1.00 97.19 130 ARG A N 1
ATOM 1006 C CA . ARG A 1 130 ? -14.201 1.665 4.732 1.00 97.19 130 ARG A CA 1
ATOM 1007 C C . ARG A 1 130 ? -13.987 0.406 3.896 1.00 97.19 130 ARG A C 1
ATOM 1009 O O . ARG A 1 130 ? -14.332 0.399 2.717 1.00 97.19 130 ARG A O 1
ATOM 1016 N N . GLY A 1 131 ? -13.502 -0.676 4.497 1.00 97.19 131 GLY A N 1
ATOM 1017 C CA . GLY A 1 131 ? -13.467 -1.986 3.864 1.00 97.19 131 GLY A CA 1
ATOM 1018 C C . GLY A 1 131 ? -12.116 -2.402 3.272 1.00 97.19 131 GLY A C 1
ATOM 1019 O O . GLY A 1 131 ? -12.071 -3.384 2.535 1.00 97.19 131 GLY A O 1
ATOM 1020 N N . ALA A 1 132 ? -11.021 -1.700 3.572 1.00 98.56 132 ALA A N 1
ATOM 1021 C CA . ALA A 1 132 ? -9.686 -2.092 3.122 1.00 98.56 132 ALA A CA 1
ATOM 1022 C C . ALA A 1 132 ? -9.213 -3.362 3.841 1.00 98.56 132 ALA A C 1
ATOM 1024 O O . ALA A 1 132 ? -9.322 -3.470 5.055 1.00 98.56 132 ALA A O 1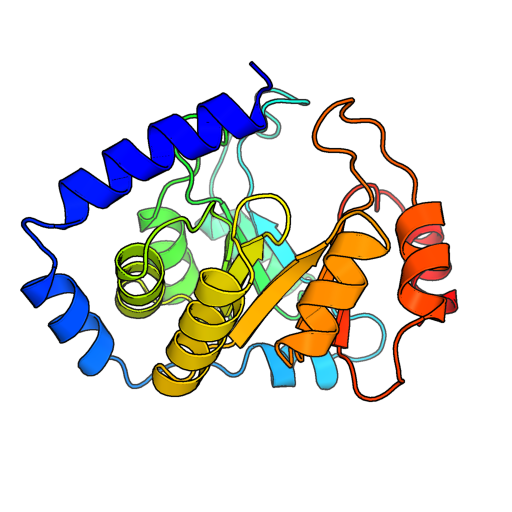
ATOM 1025 N N . ASP A 1 133 ? -8.689 -4.331 3.110 1.00 98.75 133 ASP A N 1
ATOM 1026 C CA . ASP A 1 133 ? -8.114 -5.571 3.643 1.00 98.75 133 ASP A CA 1
ATOM 1027 C C . ASP A 1 133 ? -6.604 -5.445 3.907 1.00 98.75 133 ASP A C 1
ATOM 1029 O O . ASP A 1 133 ? -6.004 -6.287 4.576 1.00 98.75 133 ASP A O 1
ATOM 1033 N N . ALA A 1 134 ? -5.999 -4.368 3.398 1.00 98.81 134 ALA A N 1
ATOM 1034 C CA . ALA A 1 134 ? -4.642 -3.962 3.711 1.00 98.81 134 ALA A CA 1
ATOM 1035 C C . ALA A 1 134 ? -4.490 -2.434 3.717 1.00 98.81 134 ALA A C 1
ATOM 1037 O O . ALA A 1 134 ? -5.246 -1.719 3.047 1.00 98.81 134 ALA A O 1
ATOM 1038 N N . VAL A 1 135 ? -3.478 -1.942 4.431 1.00 98.81 135 VAL A N 1
ATOM 1039 C CA . VAL A 1 135 ? -3.053 -0.533 4.438 1.00 98.81 135 VAL A CA 1
ATOM 1040 C C . VAL A 1 135 ? -1.612 -0.391 3.960 1.00 98.81 135 VAL A C 1
ATOM 1042 O O . VAL A 1 135 ? -0.795 -1.290 4.154 1.00 98.81 135 VAL A O 1
ATOM 1045 N N . LEU A 1 136 ? -1.303 0.745 3.338 1.00 98.88 136 LEU A N 1
ATOM 1046 C CA . LEU A 1 136 ? 0.060 1.121 2.979 1.00 98.88 136 LEU A CA 1
ATOM 1047 C C . LEU A 1 136 ? 0.702 1.908 4.127 1.00 98.88 136 LEU A C 1
ATOM 1049 O O . LEU A 1 136 ? 0.148 2.918 4.563 1.00 98.88 136 LEU A O 1
ATOM 1053 N N . LEU A 1 137 ? 1.883 1.485 4.573 1.00 98.81 137 LEU A N 1
ATOM 1054 C CA . LEU A 1 137 ? 2.720 2.224 5.519 1.00 98.81 137 LEU A CA 1
ATOM 1055 C C . LEU A 1 137 ? 4.040 2.561 4.829 1.00 98.81 137 LEU A C 1
ATOM 1057 O O . LEU A 1 137 ? 4.747 1.663 4.394 1.00 98.81 137 LEU A O 1
ATOM 1061 N N . ILE A 1 138 ? 4.384 3.841 4.706 1.00 98.62 138 ILE A N 1
ATOM 1062 C CA . ILE A 1 138 ? 5.570 4.262 3.947 1.00 98.62 138 ILE A CA 1
ATOM 1063 C C . ILE A 1 138 ? 6.690 4.609 4.927 1.00 98.62 138 ILE A C 1
ATOM 1065 O O . ILE A 1 138 ? 6.574 5.570 5.691 1.00 98.62 138 ILE A O 1
ATOM 1069 N N . ALA A 1 139 ? 7.799 3.869 4.882 1.00 98.38 139 ALA A N 1
ATOM 1070 C CA . ALA A 1 139 ? 8.919 4.085 5.796 1.00 98.38 139 ALA A CA 1
ATOM 1071 C C . ALA A 1 139 ? 9.541 5.486 5.653 1.00 98.38 139 ALA A C 1
ATOM 1073 O O . ALA A 1 139 ? 9.992 6.063 6.640 1.00 98.38 139 ALA A O 1
ATOM 1074 N N . ALA A 1 140 ? 9.494 6.072 4.455 1.00 97.00 140 ALA A N 1
ATOM 1075 C CA . ALA A 1 140 ? 10.003 7.415 4.177 1.00 97.00 140 ALA A CA 1
ATOM 1076 C C . ALA A 1 140 ? 9.270 8.554 4.923 1.00 97.00 140 ALA A C 1
ATOM 1078 O O . ALA A 1 140 ? 9.822 9.648 5.039 1.00 97.00 140 ALA A O 1
ATOM 1079 N N . ILE A 1 141 ? 8.027 8.342 5.388 1.00 97.44 141 ILE A N 1
ATOM 1080 C CA . ILE A 1 141 ? 7.199 9.400 6.016 1.00 97.44 141 ILE A CA 1
ATOM 1081 C C . ILE A 1 141 ? 6.817 9.117 7.471 1.00 97.44 141 ILE A C 1
ATOM 1083 O O . ILE A 1 141 ? 6.253 9.995 8.125 1.00 97.44 141 ILE A O 1
ATOM 1087 N N . LEU A 1 142 ? 7.096 7.909 7.956 1.00 98.50 142 LEU A N 1
ATOM 1088 C CA . LEU A 1 142 ? 6.793 7.456 9.308 1.00 98.50 142 LEU A CA 1
ATOM 1089 C C . LEU A 1 142 ? 8.094 7.231 10.068 1.00 98.50 142 LEU A C 1
ATOM 1091 O O . LEU A 1 142 ? 9.041 6.680 9.507 1.00 98.50 142 LEU A O 1
ATOM 1095 N N . ASP A 1 143 ? 8.146 7.623 11.338 1.00 98.38 143 ASP A N 1
ATOM 1096 C CA . ASP A 1 143 ? 9.242 7.221 12.224 1.00 98.38 143 ASP A CA 1
ATOM 1097 C C . ASP A 1 143 ? 9.090 5.757 12.697 1.00 98.38 143 ASP A C 1
ATOM 1099 O O . ASP A 1 143 ? 8.118 5.071 12.375 1.00 98.38 143 ASP A O 1
ATOM 1103 N N . ASP A 1 144 ? 10.082 5.238 13.426 1.00 98.12 144 ASP A N 1
ATOM 1104 C CA . ASP A 1 144 ? 10.098 3.834 13.868 1.00 98.12 144 ASP A CA 1
ATOM 1105 C C . ASP A 1 144 ? 9.001 3.503 14.882 1.00 98.12 144 ASP A C 1
ATOM 1107 O O . ASP A 1 144 ? 8.530 2.364 14.924 1.00 98.12 144 ASP A O 1
ATOM 1111 N N . ALA A 1 145 ? 8.601 4.477 15.704 1.00 98.38 145 ALA A N 1
ATOM 1112 C CA . ALA A 1 145 ? 7.516 4.295 16.658 1.00 98.38 145 ALA A CA 1
ATOM 1113 C C . ALA A 1 145 ? 6.186 4.209 15.907 1.00 98.38 145 ALA A C 1
ATOM 1115 O O . ALA A 1 145 ? 5.463 3.231 16.063 1.00 98.38 145 ALA A O 1
ATOM 1116 N N . GLN A 1 146 ? 5.926 5.150 14.997 1.00 98.62 146 GLN A N 1
ATOM 1117 C CA . GLN A 1 146 ? 4.733 5.150 14.158 1.00 98.62 146 GLN A CA 1
ATOM 1118 C C . GLN A 1 146 ? 4.632 3.892 13.291 1.00 98.62 146 GLN A C 1
ATOM 1120 O O . GLN A 1 146 ? 3.565 3.289 13.227 1.00 98.62 146 GLN A O 1
ATOM 1125 N N . LEU A 1 147 ? 5.723 3.464 12.643 1.00 98.50 147 LEU A N 1
ATOM 1126 C CA . LEU A 1 147 ? 5.729 2.226 11.856 1.00 98.50 147 LEU A CA 1
ATOM 1127 C C . LEU A 1 147 ? 5.354 1.016 12.713 1.00 98.50 147 LEU A C 1
ATOM 1129 O O . LEU A 1 147 ? 4.499 0.230 12.309 1.00 98.50 147 LEU A O 1
ATOM 1133 N N . ARG A 1 148 ? 5.969 0.877 13.894 1.00 98.62 148 ARG A N 1
ATOM 1134 C CA . ARG A 1 148 ? 5.681 -0.220 14.824 1.00 98.62 148 ARG A CA 1
ATOM 1135 C C . ARG A 1 148 ? 4.229 -0.185 15.294 1.00 98.62 148 ARG A C 1
ATOM 1137 O O . ARG A 1 148 ? 3.553 -1.210 15.251 1.00 98.62 148 ARG A O 1
ATOM 1144 N N . ASP A 1 149 ? 3.751 0.983 15.703 1.00 98.75 149 ASP A N 1
ATOM 1145 C CA . ASP A 1 149 ? 2.415 1.154 16.266 1.00 98.75 149 ASP A CA 1
ATOM 1146 C C . ASP A 1 149 ? 1.333 0.922 15.207 1.00 98.75 149 ASP A C 1
ATOM 1148 O O . ASP A 1 149 ? 0.353 0.225 15.464 1.00 98.75 149 ASP A O 1
ATOM 1152 N N . TYR A 1 150 ? 1.519 1.427 13.984 1.00 98.81 150 TYR A N 1
ATOM 1153 C CA . TYR A 1 150 ? 0.548 1.248 12.901 1.00 98.81 150 TYR A CA 1
ATOM 1154 C C . TYR A 1 150 ? 0.560 -0.176 12.341 1.00 98.81 150 TYR A C 1
ATOM 1156 O O . TYR A 1 150 ? -0.497 -0.687 11.969 1.00 98.81 150 TYR A O 1
ATOM 1164 N N . LEU A 1 151 ? 1.713 -0.851 12.336 1.00 98.62 151 LEU A N 1
ATOM 1165 C CA . LEU A 1 151 ? 1.808 -2.273 12.000 1.00 98.62 151 LEU A CA 1
ATOM 1166 C C . LEU A 1 151 ? 1.093 -3.147 13.045 1.00 98.62 151 LEU A C 1
ATOM 1168 O O . LEU A 1 151 ? 0.313 -4.039 12.690 1.00 98.62 151 LEU A O 1
ATOM 1172 N N . ALA A 1 152 ? 1.309 -2.865 14.334 1.00 98.69 152 ALA A N 1
ATOM 1173 C CA . ALA A 1 152 ? 0.614 -3.543 15.425 1.00 98.69 152 ALA A CA 1
ATOM 1174 C C . ALA A 1 152 ? -0.898 -3.289 15.361 1.00 98.69 152 ALA A C 1
ATOM 1176 O O . ALA A 1 152 ? -1.690 -4.221 15.501 1.00 98.69 152 ALA A O 1
ATOM 1177 N N . LEU A 1 153 ? -1.305 -2.050 15.074 1.00 98.75 153 LEU A N 1
ATOM 1178 C CA . LEU A 1 153 ? -2.705 -1.681 14.910 1.00 98.75 153 LEU A CA 1
ATOM 1179 C C . LEU A 1 153 ? -3.355 -2.404 13.723 1.00 98.75 153 LEU A C 1
ATOM 1181 O O . LEU A 1 153 ? -4.441 -2.954 13.875 1.00 98.75 153 LEU A O 1
ATOM 1185 N N . ALA A 1 154 ? -2.704 -2.464 12.558 1.00 98.50 154 ALA A N 1
ATOM 1186 C CA . ALA A 1 154 ? -3.217 -3.212 11.405 1.00 98.50 154 ALA A CA 1
ATOM 1187 C C . ALA A 1 154 ? -3.471 -4.688 11.764 1.00 98.50 154 ALA A C 1
ATOM 1189 O O . ALA A 1 154 ? -4.553 -5.218 11.497 1.00 98.50 154 ALA A O 1
ATOM 1190 N N . THR A 1 155 ? -2.525 -5.304 12.481 1.00 97.81 155 THR A N 1
ATOM 1191 C CA . THR A 1 155 ? -2.653 -6.673 13.003 1.00 97.81 155 THR A CA 1
ATOM 1192 C C . THR A 1 155 ? -3.845 -6.814 13.954 1.00 97.81 155 THR A C 1
ATOM 1194 O O . THR A 1 155 ? -4.668 -7.713 13.780 1.00 97.81 155 THR A O 1
ATOM 1197 N N . GLN A 1 156 ? -3.989 -5.910 14.929 1.00 97.88 156 GLN A N 1
ATOM 1198 C CA . GLN A 1 156 ? -5.122 -5.898 15.866 1.00 97.88 156 GLN A CA 1
ATOM 1199 C C . GLN A 1 156 ? -6.469 -5.775 15.143 1.00 97.88 156 GLN A C 1
ATOM 1201 O O . GLN A 1 156 ? -7.452 -6.402 15.537 1.00 97.88 156 GLN A O 1
ATOM 1206 N N . LEU A 1 157 ? -6.506 -5.007 14.054 1.00 97.88 157 LEU A N 1
ATOM 1207 C CA . LEU A 1 157 ? -7.689 -4.807 13.221 1.00 97.88 157 LEU A CA 1
ATOM 1208 C C . LEU A 1 157 ? -7.884 -5.900 12.154 1.00 97.88 157 LEU A C 1
ATOM 1210 O O . LEU A 1 157 ? -8.812 -5.809 11.348 1.00 97.88 157 LEU A O 1
ATOM 1214 N N . ARG A 1 158 ? -7.057 -6.957 12.168 1.00 97.25 158 ARG A N 1
ATOM 1215 C CA . ARG A 1 158 ? -7.124 -8.117 11.261 1.00 97.25 158 ARG A CA 1
ATOM 1216 C C . ARG A 1 158 ? -7.022 -7.737 9.779 1.00 97.25 158 ARG A C 1
ATOM 1218 O O . ARG A 1 158 ? -7.697 -8.329 8.936 1.00 97.25 158 ARG A O 1
ATOM 1225 N N . VAL A 1 159 ? -6.190 -6.747 9.464 1.00 98.50 159 VAL A N 1
ATOM 1226 C CA . VAL A 1 159 ? -5.841 -6.359 8.090 1.00 98.50 159 VAL A CA 1
ATOM 1227 C C . VAL A 1 159 ? -4.330 -6.407 7.901 1.00 98.50 159 VAL A C 1
ATOM 1229 O O . VAL A 1 159 ? -3.569 -6.268 8.856 1.00 98.50 159 VAL A O 1
ATOM 1232 N N . ALA A 1 160 ? -3.876 -6.604 6.666 1.00 98.69 160 ALA A N 1
ATOM 1233 C CA . ALA A 1 160 ? -2.446 -6.604 6.383 1.00 98.69 160 ALA A CA 1
ATOM 1234 C C . ALA A 1 160 ? -1.875 -5.174 6.339 1.00 98.69 160 ALA A C 1
ATOM 1236 O O . ALA A 1 160 ? -2.587 -4.206 6.062 1.00 98.69 160 ALA A O 1
ATOM 1237 N N . ALA A 1 161 ? -0.568 -5.042 6.544 1.00 98.75 161 ALA A N 1
ATOM 1238 C CA . ALA A 1 161 ? 0.166 -3.815 6.257 1.00 98.75 161 ALA A CA 1
ATOM 1239 C C . ALA A 1 161 ? 1.245 -4.105 5.210 1.00 98.75 161 ALA A C 1
ATOM 1241 O O . ALA A 1 161 ? 2.094 -4.971 5.418 1.00 98.75 161 ALA A O 1
ATOM 1242 N N . LEU A 1 162 ? 1.197 -3.383 4.092 1.00 98.88 162 LEU A N 1
ATOM 1243 C CA . LEU A 1 162 ? 2.268 -3.336 3.102 1.00 98.88 162 LEU A CA 1
ATOM 1244 C C . LEU A 1 162 ? 3.212 -2.197 3.494 1.00 98.88 162 LEU A C 1
ATOM 1246 O O . LEU A 1 162 ? 2.818 -1.030 3.426 1.00 98.88 162 LEU A O 1
ATOM 1250 N N . VAL A 1 163 ? 4.429 -2.531 3.928 1.00 98.88 163 VAL A N 1
ATOM 1251 C CA . VAL A 1 163 ? 5.433 -1.532 4.317 1.00 98.88 163 VAL A CA 1
ATOM 1252 C C . VAL A 1 163 ? 6.291 -1.176 3.107 1.00 98.88 163 VAL A C 1
ATOM 1254 O O . VAL A 1 163 ? 7.095 -1.990 2.661 1.00 98.88 163 VAL A O 1
ATOM 1257 N N . GLU A 1 164 ? 6.101 0.026 2.570 1.00 98.75 164 GLU A N 1
ATOM 1258 C CA . GLU A 1 164 ? 6.806 0.538 1.392 1.00 98.75 164 GLU A CA 1
ATOM 1259 C C . GLU A 1 164 ? 8.173 1.124 1.781 1.00 98.75 164 GLU A C 1
ATOM 1261 O O . GLU A 1 164 ? 8.267 1.953 2.695 1.00 98.75 164 GLU A O 1
ATOM 1266 N N . VAL A 1 165 ? 9.220 0.707 1.067 1.00 98.56 165 VAL A N 1
ATOM 1267 C CA . VAL A 1 165 ? 10.621 1.106 1.250 1.00 98.56 165 VAL A CA 1
ATOM 1268 C C . VAL A 1 165 ? 11.282 1.439 -0.091 1.00 98.56 165 VAL A C 1
ATOM 1270 O O . VAL A 1 165 ? 10.915 0.896 -1.137 1.00 98.56 165 VAL A O 1
ATOM 1273 N N . HIS A 1 166 ? 12.293 2.306 -0.051 1.00 97.69 166 HIS A N 1
ATOM 1274 C CA . HIS A 1 166 ? 13.009 2.807 -1.232 1.00 97.69 166 HIS A CA 1
ATOM 1275 C C . HIS A 1 166 ? 14.521 2.568 -1.173 1.00 97.69 166 HIS A C 1
ATOM 1277 O O . HIS A 1 166 ? 15.188 2.564 -2.208 1.00 97.69 166 HIS A O 1
ATOM 1283 N N . ASP A 1 167 ? 15.074 2.374 0.024 1.00 97.06 167 ASP A N 1
ATOM 1284 C CA . ASP A 1 167 ? 16.505 2.183 0.242 1.00 97.06 167 ASP A CA 1
ATOM 1285 C C . ASP A 1 167 ? 16.798 1.205 1.392 1.00 97.06 167 ASP A C 1
ATOM 1287 O O . ASP A 1 167 ? 15.906 0.665 2.050 1.00 97.06 167 ASP A O 1
ATOM 1291 N N . GLU A 1 168 ? 18.082 0.936 1.614 1.00 97.75 168 GLU A N 1
ATOM 1292 C CA . GLU A 1 168 ? 18.579 0.014 2.631 1.00 97.75 168 GLU A CA 1
ATOM 1293 C C . GLU A 1 168 ? 18.263 0.455 4.064 1.00 97.75 168 GLU A C 1
ATOM 1295 O O . GLU A 1 168 ? 18.119 -0.397 4.946 1.00 97.75 168 GLU A O 1
ATOM 1300 N N . ILE A 1 169 ? 18.185 1.764 4.314 1.00 97.88 169 ILE A N 1
ATOM 1301 C CA . ILE A 1 169 ? 17.894 2.312 5.642 1.00 97.88 169 ILE A CA 1
ATOM 1302 C C . ILE A 1 169 ? 16.422 2.053 5.952 1.00 97.88 169 ILE A C 1
ATOM 1304 O O . ILE A 1 169 ? 16.103 1.484 6.995 1.00 97.88 169 ILE A O 1
ATOM 1308 N N . GLU A 1 170 ? 15.533 2.395 5.023 1.00 98.38 170 GLU A N 1
ATOM 1309 C CA . GLU A 1 170 ? 14.100 2.116 5.112 1.00 98.38 170 GLU A CA 1
ATOM 1310 C C . GLU A 1 170 ? 13.821 0.613 5.232 1.00 98.38 170 GLU A C 1
ATOM 1312 O O . GLU A 1 170 ? 13.042 0.204 6.094 1.00 98.38 170 GLU A O 1
ATOM 1317 N N . LEU A 1 171 ? 14.515 -0.220 4.448 1.00 98.50 171 LEU A N 1
ATOM 1318 C CA . LEU A 1 171 ? 14.425 -1.679 4.537 1.00 98.50 171 LEU A CA 1
ATOM 1319 C C . LEU A 1 171 ? 14.813 -2.190 5.928 1.00 98.50 171 LEU A C 1
ATOM 1321 O O . LEU A 1 171 ? 14.100 -3.002 6.515 1.00 98.50 171 LEU A O 1
ATOM 1325 N N . THR A 1 172 ? 15.933 -1.704 6.468 1.00 98.38 172 THR A N 1
ATOM 1326 C CA . THR A 1 172 ? 16.413 -2.100 7.800 1.00 98.38 172 THR A CA 1
ATOM 1327 C C . THR A 1 172 ? 15.374 -1.766 8.867 1.00 98.38 172 THR A C 1
ATOM 1329 O O . THR A 1 172 ? 15.063 -2.613 9.703 1.00 98.38 172 THR A O 1
ATOM 1332 N N . ARG A 1 173 ? 14.784 -0.567 8.802 1.00 98.44 173 ARG A N 1
ATOM 1333 C CA . ARG A 1 173 ? 13.721 -0.127 9.717 1.00 98.44 173 ARG A CA 1
ATOM 1334 C C . ARG A 1 173 ? 12.481 -1.014 9.600 1.00 98.44 173 ARG A C 1
ATOM 1336 O O . ARG A 1 173 ? 11.992 -1.501 10.616 1.00 98.44 173 ARG A O 1
ATOM 1343 N N . ALA A 1 174 ? 12.020 -1.294 8.378 1.00 98.44 174 ALA A N 1
ATOM 1344 C CA . ALA A 1 174 ? 10.869 -2.164 8.120 1.00 98.44 174 ALA A CA 1
ATOM 1345 C C . ALA A 1 174 ? 11.067 -3.582 8.687 1.00 98.44 174 ALA A C 1
ATOM 1347 O O . ALA A 1 174 ? 10.169 -4.134 9.327 1.00 98.44 174 ALA A O 1
ATOM 1348 N N . VAL A 1 175 ? 12.261 -4.159 8.518 1.00 97.94 175 VAL A N 1
ATOM 1349 C CA . VAL A 1 175 ? 12.606 -5.471 9.085 1.00 97.94 175 VAL A CA 1
ATOM 1350 C C . VAL A 1 175 ? 12.651 -5.422 10.614 1.00 97.94 175 VAL A C 1
ATOM 1352 O O . VAL A 1 175 ? 12.091 -6.305 11.262 1.00 97.94 175 VAL A O 1
ATOM 1355 N N . GLN A 1 176 ? 13.263 -4.390 11.203 1.00 97.56 176 GLN A N 1
ATOM 1356 C CA . GLN A 1 176 ? 13.385 -4.236 12.659 1.00 97.56 176 GLN A CA 1
ATOM 1357 C C . GLN A 1 176 ? 12.036 -4.099 13.371 1.00 97.56 176 GLN A C 1
ATOM 1359 O O . GLN A 1 176 ? 11.883 -4.609 14.480 1.00 97.56 176 GLN A O 1
ATOM 1364 N N . VAL A 1 177 ? 11.053 -3.437 12.752 1.00 97.62 177 VAL A N 1
ATOM 1365 C CA . VAL A 1 177 ? 9.694 -3.336 13.315 1.00 97.62 177 VAL A CA 1
ATOM 1366 C C . VAL A 1 177 ? 8.844 -4.586 13.068 1.00 97.62 177 VAL A C 1
ATOM 1368 O O . VAL A 1 177 ? 7.728 -4.658 13.571 1.00 97.62 177 VAL A O 1
ATOM 1371 N N . GLY A 1 178 ? 9.364 -5.580 12.340 1.00 97.06 178 GLY A N 1
ATOM 1372 C CA . GLY A 1 178 ? 8.704 -6.867 12.133 1.00 97.06 178 GLY A CA 1
ATOM 1373 C C . GLY A 1 178 ? 7.753 -6.918 10.938 1.00 97.06 178 GLY A C 1
ATOM 1374 O O . GLY A 1 178 ? 6.853 -7.752 10.933 1.00 97.06 178 GLY A O 1
ATOM 1375 N N . ALA A 1 179 ? 7.930 -6.069 9.918 1.00 98.12 179 ALA A N 1
ATOM 1376 C CA . ALA A 1 179 ? 7.090 -6.112 8.722 1.00 98.12 179 ALA A CA 1
ATOM 1377 C C . ALA A 1 179 ? 7.132 -7.498 8.047 1.00 98.12 179 ALA A C 1
ATOM 1379 O O . ALA A 1 179 ? 8.206 -8.079 7.841 1.00 98.12 179 ALA A O 1
ATOM 1380 N N . GLU A 1 180 ? 5.959 -8.032 7.700 1.00 97.19 180 GLU A N 1
ATOM 1381 C CA . GLU A 1 180 ? 5.830 -9.294 6.957 1.00 97.19 180 GLU A CA 1
ATOM 1382 C C . GLU A 1 180 ? 5.749 -9.081 5.445 1.00 97.19 180 GLU A C 1
ATOM 1384 O O . GLU A 1 180 ? 6.297 -9.881 4.686 1.00 97.19 180 GLU A O 1
ATOM 1389 N N . ILE A 1 181 ? 5.066 -8.013 5.019 1.00 98.62 181 ILE A N 1
ATOM 1390 C CA . ILE A 1 181 ? 4.910 -7.642 3.614 1.00 98.62 181 ILE A CA 1
ATOM 1391 C C . ILE A 1 181 ? 5.707 -6.367 3.362 1.00 98.62 181 ILE A C 1
ATOM 1393 O O . ILE A 1 181 ? 5.415 -5.321 3.946 1.00 98.62 181 ILE A O 1
ATOM 1397 N N . ILE A 1 182 ? 6.706 -6.460 2.489 1.00 98.75 182 ILE A N 1
ATOM 1398 C CA . ILE A 1 182 ? 7.617 -5.361 2.171 1.00 98.75 182 ILE A CA 1
ATOM 1399 C C . ILE A 1 182 ? 7.433 -4.986 0.703 1.00 98.75 182 ILE A C 1
ATOM 1401 O O . ILE A 1 182 ? 7.704 -5.783 -0.195 1.00 98.75 182 ILE A O 1
ATOM 1405 N N . GLY A 1 183 ? 6.960 -3.764 0.476 1.00 98.62 183 GLY A N 1
ATOM 1406 C CA . GLY A 1 183 ? 6.852 -3.141 -0.836 1.00 98.62 183 GLY A CA 1
ATOM 1407 C C . GLY A 1 183 ? 8.151 -2.435 -1.189 1.00 98.62 183 GLY A C 1
ATOM 1408 O O . GLY A 1 183 ? 8.518 -1.467 -0.535 1.00 98.62 183 GLY A O 1
ATOM 1409 N N . ILE A 1 184 ? 8.872 -2.903 -2.202 1.00 98.62 184 ILE A N 1
ATOM 1410 C CA . ILE A 1 184 ? 10.059 -2.219 -2.714 1.00 98.62 184 ILE A CA 1
ATOM 1411 C C . ILE A 1 184 ? 9.632 -1.339 -3.883 1.00 98.62 184 ILE A C 1
ATOM 1413 O O . ILE A 1 184 ? 9.309 -1.832 -4.967 1.00 98.62 184 ILE A O 1
ATOM 1417 N N . ASN A 1 185 ? 9.645 -0.025 -3.675 1.00 98.00 185 ASN A N 1
ATOM 1418 C CA . ASN A 1 185 ? 9.244 0.929 -4.695 1.00 98.00 185 ASN A CA 1
ATOM 1419 C C . ASN A 1 185 ? 10.446 1.366 -5.532 1.00 98.00 185 ASN A C 1
ATOM 1421 O O . ASN A 1 185 ? 11.317 2.111 -5.089 1.00 98.00 185 ASN A O 1
ATOM 1425 N N . ASN A 1 186 ? 10.464 0.930 -6.792 1.00 97.62 186 ASN A N 1
ATOM 1426 C CA . ASN A 1 186 ? 11.531 1.240 -7.742 1.00 97.62 186 ASN A CA 1
ATOM 1427 C C . ASN A 1 186 ? 11.542 2.713 -8.167 1.00 97.62 186 ASN A C 1
ATOM 1429 O O . ASN A 1 186 ? 12.452 3.127 -8.881 1.00 97.62 186 ASN A O 1
ATOM 1433 N N . ARG A 1 187 ? 10.525 3.502 -7.790 1.00 94.62 187 ARG A N 1
ATOM 1434 C CA . ARG A 1 187 ? 10.454 4.932 -8.087 1.00 94.62 187 ARG A CA 1
ATOM 1435 C C . ARG A 1 187 ? 11.009 5.755 -6.937 1.00 94.62 187 ARG A C 1
ATOM 1437 O O . ARG A 1 187 ? 10.443 5.778 -5.851 1.00 94.62 187 ARG A O 1
ATOM 1444 N N . ASN A 1 188 ? 12.020 6.561 -7.221 1.00 87.06 188 ASN A N 1
ATOM 1445 C CA . ASN A 1 188 ? 12.511 7.546 -6.270 1.00 87.06 188 ASN A CA 1
ATOM 1446 C C . ASN A 1 188 ? 11.472 8.668 -6.067 1.00 87.06 188 ASN A C 1
ATOM 1448 O O . ASN A 1 188 ? 11.088 9.348 -7.018 1.00 87.06 188 ASN A O 1
ATOM 1452 N N . LEU A 1 189 ? 11.025 8.914 -4.833 1.00 79.31 189 LEU A N 1
ATOM 1453 C CA . LEU A 1 189 ? 10.000 9.932 -4.542 1.00 79.31 189 LEU A CA 1
ATOM 1454 C C . LEU A 1 189 ? 10.494 11.388 -4.665 1.00 79.31 189 LEU A C 1
ATOM 1456 O O . LEU A 1 189 ? 9.681 12.315 -4.646 1.00 79.31 189 LEU A O 1
ATOM 1460 N N . ARG A 1 190 ? 11.811 11.608 -4.790 1.00 77.88 190 ARG A N 1
ATOM 1461 C CA . ARG A 1 190 ? 12.426 12.933 -4.985 1.00 77.88 190 ARG A CA 1
ATOM 1462 C C . ARG A 1 190 ? 12.661 13.250 -6.461 1.00 77.88 190 ARG A C 1
ATOM 1464 O O . ARG A 1 190 ? 12.395 14.380 -6.861 1.00 77.88 190 ARG A O 1
ATOM 1471 N N . THR A 1 191 ? 13.152 12.287 -7.247 1.00 81.44 191 THR A N 1
ATOM 1472 C CA . THR A 1 191 ? 13.489 12.483 -8.676 1.00 81.44 191 THR A CA 1
ATOM 1473 C C . THR A 1 191 ? 12.445 11.923 -9.642 1.00 81.44 191 THR A C 1
ATOM 1475 O O . THR A 1 191 ? 12.437 12.297 -10.809 1.00 81.44 191 THR A O 1
ATOM 1478 N N . PHE A 1 192 ? 11.557 11.043 -9.171 1.00 83.75 192 PHE A N 1
ATOM 1479 C CA . PHE A 1 192 ? 10.630 10.226 -9.967 1.00 83.75 192 PHE A CA 1
ATOM 1480 C C . PHE A 1 192 ? 11.280 9.257 -10.959 1.00 83.75 192 PHE A C 1
ATOM 1482 O O . PHE A 1 192 ? 10.562 8.595 -11.715 1.00 83.75 192 PHE A O 1
ATOM 1489 N N . GLU A 1 193 ? 12.604 9.127 -10.930 1.00 89.62 193 GLU A N 1
ATOM 1490 C CA . GLU A 1 193 ? 13.319 8.114 -11.697 1.00 89.62 193 GLU A CA 1
ATOM 1491 C C . GLU A 1 193 ? 12.927 6.721 -11.217 1.00 89.62 193 GLU A C 1
ATOM 1493 O O . GLU A 1 193 ? 12.651 6.506 -10.034 1.00 89.62 193 GLU A O 1
ATOM 1498 N N . VAL A 1 194 ? 12.872 5.787 -12.161 1.00 94.31 194 VAL A N 1
ATOM 1499 C CA . VAL A 1 194 ? 12.472 4.407 -11.912 1.00 94.31 194 VAL A CA 1
ATOM 1500 C C . VAL A 1 194 ? 13.643 3.490 -12.231 1.00 94.31 194 VAL A C 1
ATOM 1502 O O . VAL A 1 194 ? 14.109 3.472 -13.367 1.00 94.31 194 VAL A O 1
ATOM 1505 N N . ASP A 1 195 ? 14.075 2.711 -11.242 1.00 96.19 195 ASP A N 1
ATOM 1506 C CA . ASP A 1 195 ? 15.150 1.729 -11.376 1.00 96.19 195 ASP A CA 1
ATOM 1507 C C . ASP A 1 195 ? 14.747 0.388 -10.752 1.00 96.19 195 ASP A C 1
ATOM 1509 O O . ASP A 1 195 ? 14.716 0.244 -9.528 1.00 96.19 195 ASP A O 1
ATOM 1513 N N . LEU A 1 196 ? 14.487 -0.613 -11.604 1.00 96.75 196 LEU A N 1
ATOM 1514 C CA . LEU A 1 196 ? 14.188 -1.990 -11.184 1.00 96.75 196 LEU A CA 1
ATOM 1515 C C . LEU A 1 196 ? 15.359 -2.655 -10.435 1.00 96.75 196 LEU A C 1
ATOM 1517 O O . LEU A 1 196 ? 15.142 -3.621 -9.703 1.00 96.75 196 LEU A O 1
ATOM 1521 N N . GLY A 1 197 ? 16.581 -2.124 -10.569 1.00 97.31 197 GLY A N 1
ATOM 1522 C CA . GLY A 1 197 ? 17.739 -2.525 -9.770 1.00 97.31 197 GLY A CA 1
ATOM 1523 C C . GLY A 1 197 ? 17.563 -2.268 -8.273 1.00 97.31 197 GLY A C 1
ATOM 1524 O O . GLY A 1 197 ? 18.225 -2.909 -7.457 1.00 97.31 197 GLY A O 1
ATOM 1525 N N . THR A 1 198 ? 16.628 -1.393 -7.888 1.00 97.69 198 THR A N 1
ATOM 1526 C CA . THR A 1 198 ? 16.252 -1.176 -6.484 1.00 97.69 198 THR A CA 1
ATOM 1527 C C . THR A 1 198 ? 15.645 -2.440 -5.880 1.00 97.69 198 THR A C 1
ATOM 1529 O O . THR A 1 198 ? 16.101 -2.885 -4.828 1.00 97.69 198 THR A O 1
ATOM 1532 N N . THR A 1 199 ? 14.688 -3.076 -6.56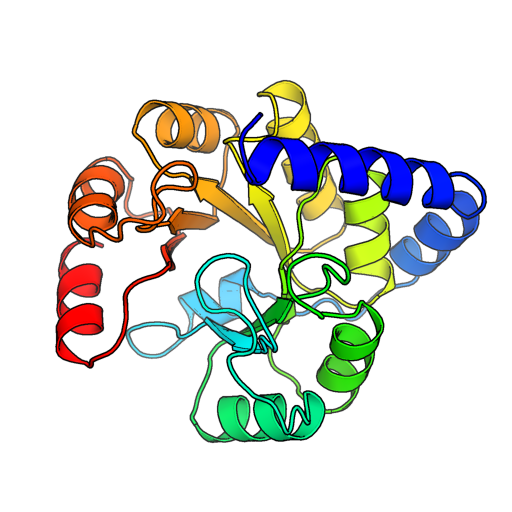8 1.00 98.06 199 THR A N 1
ATOM 1533 C CA . THR A 1 199 ? 14.132 -4.372 -6.136 1.00 98.06 199 THR A CA 1
ATOM 1534 C C . THR A 1 199 ? 15.224 -5.428 -6.026 1.00 98.06 199 THR A C 1
ATOM 1536 O O . THR A 1 199 ? 15.324 -6.081 -4.995 1.00 98.06 199 THR A O 1
ATOM 1539 N N . GLU A 1 200 ? 16.088 -5.556 -7.037 1.00 97.25 200 GLU A N 1
ATOM 1540 C CA . GLU A 1 200 ? 17.178 -6.545 -7.044 1.00 97.25 200 GLU A CA 1
ATOM 1541 C C . GLU A 1 200 ? 18.113 -6.381 -5.835 1.00 97.25 200 GLU A C 1
ATOM 1543 O O . GLU A 1 200 ? 18.437 -7.349 -5.146 1.00 97.25 200 GLU A O 1
ATOM 1548 N N . ARG A 1 201 ? 18.512 -5.140 -5.539 1.00 97.62 201 ARG A N 1
ATOM 1549 C CA . ARG A 1 201 ? 19.435 -4.817 -4.446 1.00 97.62 201 ARG A CA 1
ATOM 1550 C C . ARG A 1 201 ? 18.823 -5.027 -3.062 1.00 97.62 201 ARG A C 1
ATOM 1552 O O . ARG A 1 201 ? 19.516 -5.503 -2.162 1.00 97.62 201 ARG A O 1
ATOM 1559 N N . LEU A 1 202 ? 17.559 -4.643 -2.875 1.00 98.19 202 LEU A N 1
ATOM 1560 C CA . LEU A 1 202 ? 16.892 -4.713 -1.573 1.00 98.19 202 LEU A CA 1
ATOM 1561 C C . LEU A 1 202 ? 16.351 -6.116 -1.274 1.00 98.19 202 LEU A C 1
ATOM 1563 O O . LEU A 1 202 ? 16.513 -6.590 -0.150 1.00 98.19 202 LEU A O 1
ATOM 1567 N N . ALA A 1 203 ? 15.793 -6.817 -2.266 1.00 97.38 203 ALA A N 1
ATOM 1568 C CA . ALA A 1 203 ? 15.293 -8.183 -2.095 1.00 97.38 203 ALA A CA 1
ATOM 1569 C C . ALA A 1 203 ? 16.407 -9.159 -1.686 1.00 97.38 203 ALA A C 1
ATOM 1571 O O . ALA A 1 203 ? 16.195 -9.997 -0.816 1.00 97.38 203 ALA A O 1
ATOM 1572 N N . ALA A 1 204 ? 17.633 -8.975 -2.195 1.00 97.00 204 ALA A N 1
ATOM 1573 C CA . ALA A 1 204 ? 18.799 -9.783 -1.821 1.00 97.00 204 ALA A CA 1
ATOM 1574 C C . ALA A 1 204 ? 19.180 -9.710 -0.325 1.00 97.00 204 ALA A C 1
ATOM 1576 O O . ALA A 1 204 ? 19.988 -10.510 0.147 1.00 97.00 204 ALA A O 1
ATOM 1577 N N . ARG A 1 205 ? 18.634 -8.743 0.425 1.00 96.81 205 ARG A N 1
ATOM 1578 C CA . ARG A 1 205 ? 18.858 -8.570 1.870 1.00 96.81 205 ARG A CA 1
ATOM 1579 C C . ARG A 1 205 ? 17.725 -9.138 2.725 1.00 96.81 205 ARG A C 1
ATOM 1581 O O . ARG A 1 205 ? 17.829 -9.105 3.950 1.00 96.81 205 ARG A O 1
ATOM 1588 N N . LEU A 1 206 ? 16.645 -9.605 2.103 1.00 96.06 206 LEU A N 1
ATOM 1589 C CA . LEU A 1 206 ? 15.482 -10.144 2.791 1.00 96.06 206 LEU A CA 1
ATOM 1590 C C . LEU A 1 206 ? 15.566 -11.662 2.907 1.00 96.06 206 LEU A C 1
ATOM 1592 O O . LEU A 1 206 ? 16.081 -12.362 2.038 1.00 96.06 206 LEU A O 1
ATOM 1596 N N . SER A 1 207 ? 15.050 -12.170 4.018 1.00 91.88 207 SER A N 1
ATOM 1597 C CA . SER A 1 207 ? 14.869 -13.595 4.240 1.00 91.88 207 SER A CA 1
ATOM 1598 C C . SER A 1 207 ? 13.634 -14.113 3.494 1.00 91.88 207 SER A C 1
ATOM 1600 O O . SER A 1 207 ? 12.674 -13.379 3.257 1.00 91.88 207 SER A O 1
ATOM 1602 N N . ALA A 1 208 ? 13.650 -15.398 3.130 1.00 88.44 208 ALA A N 1
ATOM 1603 C CA . ALA A 1 208 ? 12.619 -16.018 2.289 1.00 88.44 208 ALA A CA 1
ATOM 1604 C C . ALA A 1 208 ? 11.224 -16.132 2.946 1.00 88.44 208 ALA A C 1
ATOM 1606 O O . ALA A 1 208 ? 10.261 -16.490 2.276 1.00 88.44 208 ALA A O 1
ATOM 1607 N N . ASP A 1 209 ? 11.096 -15.858 4.249 1.00 90.69 209 ASP A N 1
ATOM 1608 C CA . ASP A 1 209 ? 9.812 -15.793 4.960 1.00 90.69 209 ASP A CA 1
ATOM 1609 C C . ASP A 1 209 ? 9.037 -14.491 4.688 1.00 90.69 209 ASP A C 1
ATOM 1611 O O . ASP A 1 209 ? 7.828 -14.425 4.939 1.00 90.69 209 ASP A O 1
ATOM 1615 N N . LYS A 1 210 ? 9.712 -13.457 4.169 1.00 95.19 210 LYS A N 1
ATOM 1616 C CA . LYS A 1 210 ? 9.101 -12.165 3.845 1.00 95.19 210 LYS A CA 1
ATOM 1617 C C . LYS A 1 210 ? 8.349 -12.230 2.525 1.00 95.19 210 LYS A C 1
ATOM 1619 O O . LYS A 1 210 ? 8.808 -12.824 1.555 1.00 95.19 210 LYS A O 1
ATOM 1624 N N . LEU A 1 211 ? 7.196 -11.566 2.479 1.00 97.38 211 LEU A N 1
ATOM 1625 C CA . LEU A 1 211 ? 6.449 -11.379 1.244 1.00 97.38 211 LEU A CA 1
ATOM 1626 C C . LEU A 1 211 ? 6.932 -10.097 0.561 1.00 97.38 211 LEU A C 1
ATOM 1628 O O . LEU A 1 211 ? 6.657 -8.995 1.039 1.00 97.38 211 LEU A O 1
ATOM 1632 N N . ILE A 1 212 ? 7.659 -10.244 -0.543 1.00 98.06 212 ILE A N 1
ATOM 1633 C CA . ILE A 1 212 ? 8.229 -9.122 -1.292 1.00 98.06 212 ILE A CA 1
ATOM 1634 C C . ILE A 1 212 ? 7.247 -8.683 -2.380 1.00 98.06 212 ILE A C 1
ATOM 1636 O O . ILE A 1 212 ? 6.734 -9.500 -3.144 1.00 98.06 212 ILE A O 1
ATOM 1640 N N . VAL A 1 213 ? 6.991 -7.380 -2.467 1.00 98.56 213 VAL A N 1
ATOM 1641 C CA . VAL A 1 213 ? 6.162 -6.766 -3.508 1.00 98.56 213 VAL A CA 1
ATOM 1642 C C . VAL A 1 213 ? 7.010 -5.742 -4.254 1.00 98.56 213 VAL A C 1
ATOM 1644 O O . VAL A 1 213 ? 7.438 -4.756 -3.670 1.00 98.56 213 VAL A O 1
ATOM 1647 N N . ALA A 1 214 ? 7.257 -5.951 -5.546 1.00 98.25 214 ALA A N 1
ATOM 1648 C CA . ALA A 1 214 ? 7.931 -4.957 -6.380 1.00 98.25 214 ALA A CA 1
ATOM 1649 C C . ALA A 1 214 ? 6.924 -3.917 -6.896 1.00 98.25 214 ALA A C 1
ATOM 1651 O O . ALA A 1 214 ? 5.892 -4.275 -7.468 1.00 98.25 214 ALA A O 1
ATOM 1652 N N . GLU A 1 215 ? 7.230 -2.630 -6.742 1.00 97.56 215 GLU A N 1
ATOM 1653 C CA . GLU A 1 215 ? 6.344 -1.528 -7.125 1.00 97.56 215 GLU A CA 1
ATOM 1654 C C . GLU A 1 215 ? 7.021 -0.571 -8.109 1.00 97.56 215 GLU A C 1
ATOM 1656 O O . GLU A 1 215 ? 8.228 -0.343 -8.053 1.00 97.56 215 GLU A O 1
ATOM 1661 N N . SER A 1 216 ? 6.222 0.041 -8.989 1.00 95.25 216 SER A N 1
ATOM 1662 C CA . SER A 1 216 ? 6.661 0.970 -10.043 1.00 95.25 216 SER A CA 1
ATOM 1663 C C . SER A 1 216 ? 7.564 0.353 -11.129 1.00 95.25 216 SER A C 1
ATOM 1665 O O . SER A 1 216 ? 8.423 -0.479 -10.876 1.00 95.25 216 SER A O 1
ATOM 1667 N N . GLY A 1 217 ? 7.387 0.793 -12.381 1.00 93.31 217 GLY A N 1
ATOM 1668 C CA . GLY A 1 217 ? 8.290 0.436 -13.491 1.00 93.31 217 GLY A CA 1
ATOM 1669 C C . GLY A 1 217 ? 8.028 -0.888 -14.205 1.00 93.31 217 GLY A C 1
ATOM 1670 O O . GLY A 1 217 ? 8.699 -1.178 -15.185 1.00 93.31 217 GLY A O 1
ATOM 1671 N N . LEU A 1 218 ? 7.041 -1.665 -13.763 1.00 96.62 218 LEU A N 1
ATOM 1672 C CA . LEU A 1 218 ? 6.665 -2.941 -14.374 1.00 96.62 218 LEU A CA 1
ATOM 1673 C C . LEU A 1 218 ? 5.723 -2.689 -15.562 1.00 96.62 218 LEU A C 1
ATOM 1675 O O . LEU A 1 218 ? 4.517 -2.528 -15.371 1.00 96.62 218 LEU A O 1
ATOM 1679 N N . GLN A 1 219 ? 6.263 -2.595 -16.779 1.00 95.56 219 GLN A N 1
ATOM 1680 C CA . GLN A 1 219 ? 5.482 -2.290 -17.990 1.00 95.56 219 GLN A CA 1
ATOM 1681 C C . GLN A 1 219 ? 5.294 -3.507 -18.895 1.00 95.56 219 GLN A C 1
ATOM 1683 O O . GLN A 1 219 ? 4.320 -3.596 -19.640 1.00 95.56 219 GLN A O 1
ATOM 1688 N N . THR A 1 220 ? 6.228 -4.448 -18.835 1.00 97.31 220 THR A N 1
ATOM 1689 C CA . THR A 1 220 ? 6.285 -5.614 -19.707 1.00 97.31 220 THR A CA 1
ATOM 1690 C C . THR A 1 220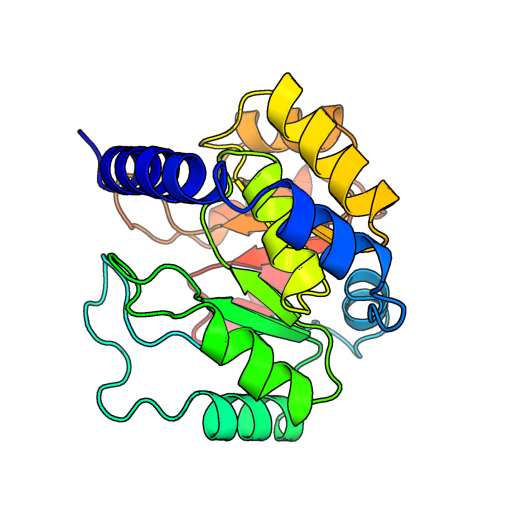 ? 6.429 -6.897 -18.900 1.00 97.31 220 THR A C 1
ATOM 1692 O O . THR A 1 220 ? 6.841 -6.903 -17.739 1.00 97.31 220 THR A O 1
ATOM 1695 N N . ARG A 1 221 ? 6.156 -8.035 -19.547 1.00 96.19 221 ARG A N 1
ATOM 1696 C CA . ARG A 1 221 ? 6.433 -9.348 -18.953 1.00 96.19 221 ARG A CA 1
ATOM 1697 C C . ARG A 1 221 ? 7.915 -9.525 -18.602 1.00 96.19 221 ARG A C 1
ATOM 1699 O O . ARG A 1 221 ? 8.219 -10.193 -17.622 1.00 96.19 221 ARG A O 1
ATOM 1706 N N . ALA A 1 222 ? 8.826 -8.942 -19.383 1.00 97.88 222 ALA A N 1
ATOM 1707 C CA . ALA A 1 222 ? 10.258 -9.028 -19.110 1.00 97.88 222 ALA A CA 1
ATOM 1708 C C . ALA A 1 222 ? 10.622 -8.350 -17.780 1.00 97.88 222 ALA A C 1
ATOM 1710 O O . ALA A 1 222 ? 11.432 -8.896 -17.035 1.00 97.88 222 ALA A O 1
ATOM 1711 N N . ASP A 1 223 ? 9.968 -7.234 -17.448 1.00 97.81 223 ASP A N 1
ATOM 1712 C CA . ASP A 1 223 ? 10.153 -6.549 -16.163 1.00 97.81 223 ASP A CA 1
ATOM 1713 C C . ASP A 1 223 ? 9.676 -7.423 -14.998 1.00 97.81 223 ASP A C 1
ATOM 1715 O O . ASP A 1 223 ? 10.374 -7.557 -13.996 1.00 97.81 223 ASP A O 1
ATOM 1719 N N . VAL A 1 224 ? 8.522 -8.083 -15.159 1.00 97.06 224 VAL A N 1
ATOM 1720 C CA . VAL A 1 224 ? 7.980 -9.021 -14.161 1.00 97.06 224 VAL A CA 1
ATOM 1721 C C . VAL A 1 224 ? 8.920 -10.209 -13.950 1.00 97.06 224 VAL A C 1
ATOM 1723 O O . VAL A 1 224 ? 9.230 -10.563 -12.816 1.00 97.06 224 VAL A O 1
ATOM 1726 N N . GLU A 1 225 ? 9.420 -10.819 -15.027 1.00 97.00 225 GLU A N 1
ATOM 1727 C CA . GLU A 1 225 ? 10.377 -11.928 -14.923 1.00 97.00 225 GLU A CA 1
ATOM 1728 C C . GLU A 1 225 ? 11.721 -11.487 -14.338 1.00 97.00 225 GLU A C 1
ATOM 1730 O O . GLU A 1 225 ? 12.394 -12.296 -13.702 1.00 97.00 225 GLU A O 1
ATOM 1735 N N . ARG A 1 226 ? 12.124 -10.228 -14.543 1.00 96.75 226 ARG A N 1
ATOM 1736 C CA . ARG A 1 226 ? 13.328 -9.657 -13.937 1.00 96.75 226 ARG A CA 1
ATOM 1737 C C . ARG A 1 226 ? 13.180 -9.576 -12.422 1.00 96.75 226 ARG A C 1
ATOM 1739 O O . ARG A 1 226 ? 14.003 -10.158 -11.723 1.00 96.75 226 ARG A O 1
ATOM 1746 N N . VAL A 1 227 ? 12.121 -8.937 -11.919 1.00 95.88 227 VAL A N 1
ATOM 1747 C CA . VAL A 1 227 ? 11.919 -8.810 -10.463 1.00 95.88 227 VAL A CA 1
ATOM 1748 C C . VAL A 1 227 ? 11.655 -10.160 -9.796 1.00 95.88 227 VAL A C 1
ATOM 1750 O O . VAL A 1 227 ? 12.178 -10.398 -8.719 1.00 95.88 227 VAL A O 1
ATOM 1753 N N . ARG A 1 228 ? 10.973 -11.097 -10.471 1.00 95.25 228 ARG A N 1
ATOM 1754 C CA . ARG A 1 228 ? 10.757 -12.467 -9.966 1.00 95.25 228 ARG A CA 1
ATOM 1755 C C . ARG A 1 228 ? 12.059 -13.242 -9.731 1.00 95.25 228 ARG A C 1
ATOM 1757 O O . ARG A 1 228 ? 12.092 -14.177 -8.941 1.00 95.25 228 ARG A O 1
ATOM 1764 N N . ARG A 1 229 ? 13.136 -12.928 -10.459 1.00 95.38 229 ARG A N 1
ATOM 1765 C CA . ARG A 1 229 ? 14.446 -13.569 -10.236 1.00 95.38 229 ARG A CA 1
ATOM 1766 C C . ARG A 1 229 ? 15.151 -13.039 -8.988 1.00 95.38 229 ARG A C 1
ATOM 1768 O O . ARG A 1 229 ? 16.106 -13.674 -8.554 1.00 95.38 229 ARG A O 1
ATOM 1775 N N . ALA A 1 230 ? 14.715 -11.902 -8.450 1.00 93.00 230 ALA A N 1
ATOM 1776 C CA . ALA A 1 230 ? 15.300 -11.287 -7.264 1.00 93.00 230 ALA A CA 1
ATOM 1777 C C . ALA A 1 230 ? 14.725 -11.826 -5.942 1.00 93.00 230 ALA A C 1
ATOM 1779 O O . ALA A 1 230 ? 15.322 -11.576 -4.8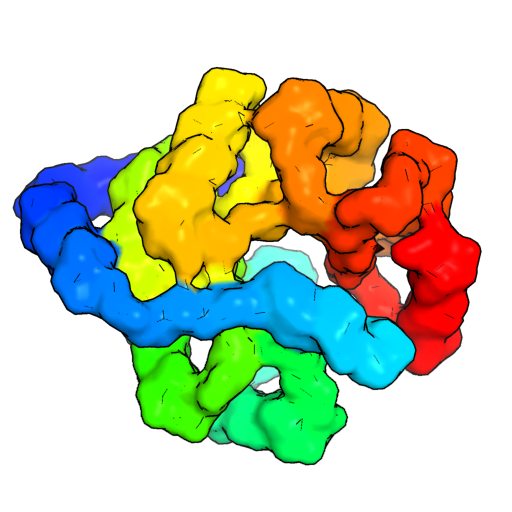97 1.00 93.00 230 ALA A O 1
ATOM 1780 N N . GLY A 1 231 ? 13.606 -12.557 -5.984 1.00 88.56 231 GLY A N 1
ATOM 1781 C CA . GLY A 1 231 ? 12.871 -13.070 -4.823 1.00 88.56 231 GLY A CA 1
ATOM 1782 C C . GLY A 1 231 ? 11.371 -12.926 -5.016 1.00 88.56 231 GLY A C 1
ATOM 1783 O O . GLY A 1 231 ? 10.655 -13.167 -4.024 1.00 88.56 231 GLY A O 1
#

Radius of gyration: 16.57 Å; Cα contacts (8 Å, |Δi|>4): 420; chains: 1; bounding box: 38×41×38 Å

Foldseek 3Di:
DFPVVVQLVVVVVVVVVCPVVLVVLLVLLVPDDDQDQQPCLCVVQDAHAAAAEQFQAAQVGGGPDPPRDLQVVLVVCVVVRHSAYEFECDCPGGVGNLVSLLSNVVRDVHAYEDPGADPDLSVLSNCSSSRHQEYEAELVRDDLVRLLVSCVVCVVSNHAYEYEDADPVSLVSCVVSPHQHYEHEQADSRPRDGDLVSLLVSLLVDDPSHHYHYHPDPDDVVSVVVSSVSD

pLDDT: mean 96.55, std 3.61, range [69.81, 98.88]

Secondary structure (DSSP, 8-state):
--HHHHHHHHHHHHHHHHGGGHHHHHHHHHT------HHHHHHTSSSSPPEEEE-SEETTTEES-SS--HHHHHHHHHHTT-SEEEEE--HHHH---HHHHHHHHHH--S-EEEES---SHHHHHHHHHTT-SEEEEETTTS-HHHHHHHHHHHHHTT-EEEEEE-SHHHHHHHHHTT-SEEEEE-B-TTT--B-THHHHHHHTTS-TTSEEEEES---SHHHHHHHHT--

=== Feature glossary ===
The record interleaves many kinds of information about one protein. Here is each kind framed as the question it answers.

Q: What does the local fold look like, residue by residue?
A: A 3Di character summarizes, for each residue, the relative orientation of the Cα frame of its nearest spatial neighbor. Because it encodes fold topology rather than chemistry, 3Di alignments detect remote structural similarity that sequence alignment misses.

Q: Which residues are in helices, strands, or loops?
A: Secondary structure is the local, repeating backbone conformation. DSSP classifies it into eight states by reading the hydrogen-bond network: three helix types (H, G, I), two β types (E, B), two non-regular types (T, S), and unstructured coil (-).

Q: How big and how compact is the whole molecule?
A: Three whole-structure scalars: the radius of gyration (RMS distance of Cα from centroid, in Å), the count of Cα–Cα contacts (pairs closer than 8 Å and separated by more than four residues in sequence — i.e. tertiary, not local, contacts), and the bounding-box dimensions. Together they distinguish compact globular folds from extended fibres or disordered chains.

Q: How confident is the AlphaFold model at each residue?
A: For AlphaFold models, the B-factor field carries pLDDT — the model's own estimate of local accuracy on a 0–100 scale. Regions with pLDDT<50 should be treated as essentially unmodeled; they often correspond to intrinsically disordered segments.

Q: What family and function is it annotated with?
A: Functional annotations link the protein to curated databases. InterPro entries identify conserved domains and families by matching the sequence against member-database signatures (Pfam, PROSITE, CDD, …). Gene Ontology (GO) terms describe molecular function, biological process, and cellular component in a controlled vocabulary. CATH places the structure in a hierarchical fold classification (Class/Architecture/Topology/Homologous-superfamily). The organism is the source species.

Q: What known structures does this most resemble?
A: Nearest PDB neighbors are the top structural matches found by Foldseek when searching this structure against the entire Protein Data Bank. Each hit reports a TM-score (0 to 1; >0.5 almost always implies the same fold) and an E-value. These are *structural* homologs — they may share no detectable sequence similarity.

Q: Which residues are buried vs exposed?
A: Solvent-accessible surface area (SASA) is the area in Å² traced out by the centre of a 1.4 Å probe sphere (a water molecule) rolled over the protein's van der Waals surface (Shrake–Rupley / Lee–Richards construction). Buried residues have near-zero SASA; fully exposed residues can exceed 200 Å². The total SASA scales roughly with the number of surface residues.

Q: What are the backbone torsion angles?
A: φ (phi) and ψ (psi) are the two rotatable backbone dihedrals per residue: φ is the C(i-1)–N–Cα–C torsion, ψ is the N–Cα–C–N(i+1) torsion, both in degrees on (−180°, 180°]. α-helical residues cluster near (−60°, −45°); β-strand residues near (−120°, +130°). A Ramachandran plot is simply a scatter of (φ, ψ) for every residue.

Q: Are the domains correctly placed relative to each other?
A: Predicted aligned error is AlphaFold's pairwise confidence. Unlike pLDDT (per-residue), PAE is per-residue-pair and captures whether two parts of the structure are correctly placed relative to each other. Units are ångströms of expected positional error.

Q: What if only a Cα trace is available?
A: P-SEA three-state annotation labels each residue as helix, strand, or coil based purely on the geometry of the Cα trace. It serves as a fallback when the full backbone (and thus DSSP) is unavailable.

Q: What is the amino-acid chain?
A: This is the polypeptide sequence — one letter per residue, N-terminus first. Length ranges from a few dozen residues for small domains to over a thousand for large multi-domain proteins.

Q: What do the rendered images show?
A: The six renders are orthographic views along the three Cartesian axes in both directions. Representation (cartoon, sticks, or surface) and color scheme (sequence-rainbow or by-chain) vary across proteins so the training set covers all the common visualization conventions.

Q: What do the diagnostic plots show?
A: Plot images: a contact map (which residues are close in 3D, as an N×N binary image), a Ramachandran scatter (backbone torsion angles, revealing secondary-structure composition at a glance), and — for AlphaFold structures — a PAE heatmap (pairwise prediction confidence).

Q: How mobile is each atom in the crystal?
A: B-factor (Debye–Waller factor) reflects atomic displacement in the crystal lattice. It is an experimental observable (units Å²), not a prediction; low values mean the atom is pinned down, high values mean it moves or is heterogeneous across the crystal.

Q: Where is each backbone atom in 3D?
A: The mmCIF table is the protein's shape written out atom by atom. For each backbone N, Cα, C, and carbonyl O, it records an (x, y, z) coordinate triple in Å plus the residue type, chain letter, and residue number.